Protein 7NQG (pdb70)

Solvent-accessible surface area: 13127 Å² total

Secondary structure (P-SEA, 3-state):
ccbbbbbbbbccccccaaaaaaaaaaaaaaaaacccbbbbbbcccccccccaaaaaaacccccbbbbcccccccccccccccccccccccaaaaaaaaaaaaaaccccccccccccccccccbbbbbcccccccccccccbbbbcccaaaaaaaaaacbbbbcccccaaaaaaaacccccccccaaaaaaaccccccccccccccbbbbbbbcccaaaaaaccaaaaaaaaaaacaaaaaaacaaaaaaaaaaaaaaaaccccccccccaaaaaaaaaaacaaaaaaaaaaaaacccaaaaaaaaaaaaaaacccc

Foldseek 3Di:
DAAAEFEEEEQADCPQLLNVLVVVLQVVLCVLVVNRYHYDYHYNQPQHHQQCFLVCQLPVSGQKYKHQPQLDPLLALLLCVQFFWQWFQAFQLLQLLSFVLCVVPCCVRVVSWDWLTKGKARQWWKWFADADQALLSLADFEEAEAGNLVQVSSVLSHHHYDRDYLLCPLVCLVVPVHGMYTDQQLSCVVNVVVVRTAEIEPDSTGITMITMTGGPVSLVVDDPSSNVSSNVCSDSVNSNSSCVVSNVSRVVRVVVSVPDPRHHHDYHDPVRVVSSVVSSVVSLVVSQVSQVVSPHHSVVSVVSSVVSCVVSVTGD

Structure (mmCIF, N/CA/C/O backbone):
data_7NQG
#
_entry.id   7NQG
#
_cell.length_a   38.670
_cell.length_b   50.500
_cell.length_c   142.560
_cell.angle_alpha   90.000
_cell.angle_beta   90.000
_cell.angle_gamma   90.000
#
_symmetry.space_group_name_H-M   'P 21 21 21'
#
loop_
_entity.id
_entity.type
_entity.pdbx_description
1 polymer 'TrapT family, dctP subunit, C4-dicarboxylate periplasmic binding protein'
2 non-polymer 4-HYDROXYPHENYLACETATE
3 non-polymer 1,2-ETHANEDIOL
4 non-polymer 'PHOSPHATE ION'
5 water water
#
loop_
_atom_site.group_PDB
_atom_site.id
_atom_site.type_symbol
_atom_site.label_atom_id
_atom_site.label_alt_id
_atom_site.label_comp_id
_atom_site.label_asym_id
_atom_site.label_entity_id
_atom_site.label_seq_id
_atom_site.pdbx_PDB_ins_code
_atom_site.Cartn_x
_atom_site.Cartn_y
_atom_site.Cartn_z
_atom_site.occupancy
_atom_site.B_iso_or_equiv
_atom_site.auth_seq_id
_atom_site.auth_comp_id
_atom_site.auth_asym_id
_atom_site.auth_atom_id
_atom_site.pdbx_PDB_model_num
ATOM 9 N N . ASP A 1 6 ? 15.809 56.249 30.077 1.000 12.834 2 ASP AAA N 1
ATOM 10 C CA . ASP A 1 6 ? 15.036 55.288 29.308 1.000 13.107 2 ASP AAA CA 1
ATOM 11 C C . ASP A 1 6 ? 14.330 54.286 30.226 1.000 12.829 2 ASP AAA C 1
ATOM 12 O O . ASP A 1 6 ? 14.745 54.088 31.369 1.000 12.924 2 ASP AAA O 1
ATOM 17 N N . LYS A 1 7 ? 13.346 53.601 29.688 1.000 13.641 3 LYS AAA N 1
ATOM 18 C CA . LYS A 1 7 ? 12.721 52.449 30.362 1.000 13.958 3 LYS AAA CA 1
ATOM 19 C C . LYS A 1 7 ? 13.810 51.425 30.703 1.000 10.797 3 LYS AAA C 1
ATOM 20 O O . LYS A 1 7 ? 14.618 51.091 29.850 1.000 13.039 3 LYS AAA O 1
ATOM 26 N N . THR A 1 8 ? 13.797 50.928 31.916 1.000 10.786 4 THR AAA N 1
ATOM 27 C CA . THR A 1 8 ? 14.805 49.969 32.363 1.000 10.908 4 THR AAA CA 1
ATOM 28 C C . THR A 1 8 ? 14.592 48.637 31.640 1.000 12.991 4 THR AAA C 1
ATOM 29 O O . THR A 1 8 ? 13.472 48.187 31.404 1.000 18.241 4 THR AAA O 1
ATOM 33 N N . VAL A 1 9 ? 15.697 48.008 31.293 1.000 10.310 5 VAL AAA N 1
ATOM 34 C CA . VAL A 1 9 ? 15.784 46.738 30.546 1.000 11.382 5 VAL AAA CA 1
ATOM 35 C C . VAL A 1 9 ? 16.517 45.748 31.462 1.000 9.851 5 VAL AAA C 1
ATOM 36 O O . VAL A 1 9 ? 17.558 46.071 31.998 1.000 10.117 5 VAL AAA O 1
ATOM 40 N N . ASN A 1 10 ? 15.960 44.548 31.577 1.000 10.787 6 ASN AAA N 1
ATOM 41 C CA . ASN A 1 10 ? 16.554 43.438 32.346 1.000 10.398 6 ASN AAA CA 1
ATOM 42 C C . ASN A 1 10 ? 16.628 42.247 31.402 1.000 9.624 6 ASN AAA C 1
ATOM 43 O O . ASN A 1 10 ? 15.590 41.698 31.049 1.000 13.526 6 ASN AAA O 1
ATOM 48 N N . TRP A 1 11 ? 17.824 41.896 30.962 1.000 8.451 7 TRP AAA N 1
ATOM 49 C CA . TRP A 1 11 ? 18.028 40.795 30.010 1.000 8.413 7 TRP AAA CA 1
ATOM 50 C C . TRP A 1 11 ? 18.661 39.583 30.683 1.000 8.351 7 TRP AAA C 1
ATOM 51 O O . TRP A 1 11 ? 19.416 39.710 31.660 1.000 9.440 7 TRP AAA O 1
ATOM 62 N N . LYS A 1 12 ? 18.350 38.445 30.112 1.000 7.640 8 LYS AAA N 1
ATOM 63 C CA . LYS A 1 12 ? 18.961 37.159 30.458 1.000 8.149 8 LYS AAA CA 1
ATOM 64 C C . LYS A 1 12 ? 19.846 36.721 29.290 1.000 7.268 8 LYS AAA C 1
ATOM 65 O O . LYS A 1 12 ? 19.378 36.660 28.159 1.000 8.354 8 LYS AAA O 1
ATOM 71 N N . VAL A 1 13 ? 21.087 36.391 29.604 1.000 7.129 9 VAL AAA N 1
ATOM 72 C CA . VAL A 1 13 ? 22.067 35.878 28.615 1.000 6.951 9 VAL AAA CA 1
ATOM 73 C C . VAL A 1 13 ? 22.320 34.413 28.952 1.000 7.055 9 VAL AAA C 1
ATOM 74 O O . VAL A 1 13 ? 22.662 34.118 30.102 1.000 9.622 9 VAL AAA O 1
ATOM 78 N N . SER A 1 14 ? 22.112 33.510 28.007 1.000 6.592 10 SER AAA N 1
ATOM 79 C CA . SER A 1 14 ? 22.259 32.080 28.277 1.000 6.158 10 SER AAA CA 1
ATOM 80 C C . SER A 1 14 ? 23.501 31.522 27.604 1.000 5.902 10 SER AAA C 1
ATOM 81 O O . SER A 1 14 ? 23.673 31.680 26.390 1.000 6.666 10 SER AAA O 1
ATOM 84 N N . LEU A 1 15 ? 24.319 30.826 28.394 1.000 6.715 11 LEU AAA N 1
ATOM 85 C CA . LEU A 1 15 ? 25.448 30.044 27.900 1.000 7.225 11 LEU AAA CA 1
ATOM 86 C C . LEU A 1 15 ? 25.319 28.611 28.387 1.000 6.977 11 LEU AAA C 1
ATOM 87 O O . LEU A 1 15 ? 24.776 28.325 29.467 1.000 8.646 11 LEU AAA O 1
ATOM 92 N N . TRP A 1 16 ? 25.932 27.722 27.619 1.000 7.173 12 TRP AAA N 1
ATOM 93 C CA . TRP A 1 16 ? 25.947 26.273 27.878 1.000 6.968 12 TRP AAA CA 1
ATOM 94 C C . TRP A 1 16 ? 27.330 25.760 28.258 1.000 6.757 12 TRP AAA C 1
ATOM 95 O O . TRP A 1 16 ? 27.586 24.571 28.234 1.000 9.376 12 TRP AAA O 1
ATOM 106 N N . VAL A 1 17 ? 28.203 26.662 28.665 1.000 7.128 13 VAL AAA N 1
ATOM 107 C CA . VAL A 1 17 ? 29.536 26.375 29.212 1.000 7.476 13 VAL AAA CA 1
ATOM 108 C C . VAL A 1 17 ? 29.515 26.742 30.688 1.000 7.207 13 VAL AAA C 1
ATOM 109 O O . VAL A 1 17 ? 28.694 27.551 31.147 1.000 8.236 13 VAL AAA O 1
ATOM 113 N N . PRO A 1 18 ? 30.429 26.150 31.483 1.000 7.495 14 PRO AAA N 1
ATOM 114 C CA . PRO A 1 18 ? 30.449 26.399 32.918 1.000 8.369 14 PRO AAA CA 1
ATOM 115 C C . PRO A 1 18 ? 31.059 27.744 33.248 1.000 7.925 14 PRO AAA C 1
ATOM 116 O O . PRO A 1 18 ? 31.723 28.396 32.432 1.000 7.762 14 PRO AAA O 1
ATOM 120 N N . PRO A 1 19 ? 30.864 28.203 34.503 1.000 8.951 15 PRO AAA N 1
ATOM 121 C CA . PRO A 1 19 ? 31.382 29.496 34.938 1.000 9.822 15 PRO AAA CA 1
ATOM 122 C C . PRO A 1 19 ? 32.869 29.746 34.684 1.000 9.413 15 PRO AAA C 1
ATOM 123 O O . PRO A 1 19 ? 33.254 30.876 34.441 1.000 11.199 15 PRO AAA O 1
ATOM 127 N N . ALA A 1 20 ? 33.698 28.699 34.781 1.000 9.284 16 ALA AAA N 1
ATOM 128 C CA . ALA A 1 20 ? 35.154 28.832 34.593 1.000 11.204 16 ALA AAA CA 1
ATOM 129 C C . ALA A 1 20 ? 35.499 29.010 33.105 1.000 8.993 16 ALA AAA C 1
ATOM 130 O O . ALA A 1 20 ? 36.641 29.334 32.792 1.000 11.295 16 ALA AAA O 1
ATOM 132 N N . HIS A 1 21 ? 34.566 28.823 32.188 1.000 6.987 17 HIS AAA N 1
ATOM 133 C CA . HIS A 1 21 ? 34.884 29.018 30.761 1.000 6.314 17 HIS AAA CA 1
ATOM 134 C C . HIS A 1 21 ? 35.177 30.480 30.501 1.000 5.950 17 HIS AAA C 1
ATOM 135 O O . HIS A 1 21 ? 34.414 31.339 30.947 1.000 6.794 17 HIS AAA O 1
ATOM 142 N N . PRO A 1 22 ? 36.235 30.821 29.736 1.000 6.338 18 PRO AAA N 1
ATOM 143 C CA . PRO A 1 22 ? 36.548 32.221 29.486 1.000 6.903 18 PRO AAA CA 1
ATOM 144 C C . PRO A 1 22 ? 35.406 33.052 28.911 1.000 6.646 18 PRO AAA C 1
ATOM 145 O O . PRO A 1 22 ? 35.412 34.274 29.130 1.000 7.490 18 PRO AAA O 1
ATOM 149 N N . LEU A 1 23 ? 34.489 32.477 28.155 1.000 6.351 19 LEU AAA N 1
ATOM 150 C CA . LEU A 1 23 ? 33.388 33.301 27.625 1.000 6.270 19 LEU AAA CA 1
ATOM 151 C C . LEU A 1 23 ? 32.556 33.896 28.746 1.000 6.266 19 LEU AAA C 1
ATOM 152 O O . LEU A 1 23 ? 31.916 34.927 28.549 1.000 7.100 19 LEU AAA O 1
ATOM 157 N N . VAL A 1 24 ? 32.483 33.255 29.910 1.000 6.998 20 VAL AAA N 1
ATOM 158 C CA . VAL A 1 24 ? 31.555 33.717 30.960 1.000 7.082 20 VAL AAA CA 1
ATOM 159 C C . VAL A 1 24 ? 31.995 35.068 31.531 1.000 7.102 20 VAL AAA C 1
ATOM 160 O O . VAL A 1 24 ? 31.233 36.038 31.446 1.000 7.356 20 VAL AAA O 1
ATOM 164 N N . PRO A 1 25 ? 33.202 35.211 32.107 1.000 7.372 21 PRO AAA N 1
ATOM 165 C CA . PRO A 1 25 ? 33.596 36.543 32.587 1.000 7.725 21 PRO AAA CA 1
ATOM 166 C C . PRO A 1 25 ? 33.666 37.570 31.462 1.000 7.049 21 PRO AAA C 1
ATOM 167 O O . PRO A 1 25 ? 33.386 38.746 31.689 1.000 7.691 21 PRO AAA O 1
ATOM 171 N N . ALA A 1 26 ? 34.050 37.150 30.260 1.000 7.036 22 ALA AAA N 1
ATOM 172 C CA . ALA A 1 26 ? 34.145 38.109 29.153 1.000 7.486 22 ALA AAA CA 1
ATOM 173 C C . ALA A 1 26 ? 32.758 38.644 28.797 1.000 7.313 22 ALA AAA C 1
ATOM 174 O O . ALA A 1 26 ? 32.608 39.831 28.449 1.000 8.116 22 ALA AAA O 1
ATOM 176 N N . THR A 1 27 ? 31.756 37.789 28.861 1.000 6.704 23 THR AAA N 1
ATOM 177 C CA . THR A 1 27 ? 30.393 38.208 28.536 1.000 6.932 23 THR AAA CA 1
ATOM 178 C C . THR A 1 27 ? 29.823 39.069 29.663 1.000 6.672 23 THR AAA C 1
ATOM 179 O O . THR A 1 27 ? 29.076 40.041 29.407 1.000 7.307 23 THR AAA O 1
ATOM 183 N N . LYS A 1 28 ? 30.165 38.769 30.909 1.000 6.764 24 LYS AAA N 1
ATOM 184 C CA . LYS A 1 28 ? 29.806 39.665 32.020 1.000 6.988 24 LYS AAA CA 1
ATOM 185 C C . LYS A 1 28 ? 30.428 41.035 31.808 1.000 7.354 24 LYS AAA C 1
ATOM 186 O O . LYS A 1 28 ? 29.770 42.041 32.052 1.000 8.273 24 LYS AAA O 1
ATOM 192 N N . ALA A 1 29 ? 31.673 41.106 31.358 1.000 7.440 25 ALA AAA N 1
ATOM 193 C CA . ALA A 1 29 ? 32.325 42.406 31.151 1.000 7.845 25 ALA AAA CA 1
ATOM 194 C C . ALA A 1 29 ? 31.660 43.155 29.991 1.000 7.173 25 ALA AAA C 1
ATOM 195 O O . ALA A 1 29 ? 31.539 44.386 30.050 1.000 7.794 25 ALA AAA O 1
ATOM 197 N N . TRP A 1 30 ? 31.229 42.450 28.943 1.000 7.011 26 TRP AAA N 1
ATOM 198 C CA . TRP A 1 30 ? 30.449 43.044 27.838 1.000 6.987 26 TRP AAA CA 1
ATOM 199 C C . TRP A 1 30 ? 29.173 43.650 28.388 1.000 6.849 26 TRP AAA C 1
ATOM 200 O O . TRP A 1 30 ? 28.840 44.821 28.120 1.000 7.306 26 TRP AAA O 1
ATOM 211 N N . ALA A 1 31 ? 28.425 42.879 29.178 1.000 6.890 27 ALA AAA N 1
ATOM 212 C CA . ALA A 1 31 ? 27.182 43.386 29.804 1.000 7.190 27 ALA AAA CA 1
ATOM 213 C C . ALA A 1 31 ? 27.482 44.594 30.696 1.000 6.679 27 ALA AAA C 1
ATOM 214 O O . ALA A 1 31 ? 26.690 45.554 30.723 1.000 7.401 27 ALA AAA O 1
ATOM 216 N N . GLU A 1 32 ? 28.556 44.543 31.460 1.000 6.989 28 GLU AAA N 1
ATOM 217 C CA . GLU A 1 32 ? 28.906 45.655 32.365 1.000 7.297 28 GLU AAA CA 1
ATOM 218 C C . GLU A 1 32 ? 29.182 46.924 31.558 1.000 7.005 28 GLU AAA C 1
ATOM 219 O O . GLU A 1 32 ? 28.765 48.014 31.964 1.000 7.979 28 GLU AAA O 1
ATOM 225 N N . ASP A 1 33 ? 29.835 46.794 30.415 1.000 6.686 29 ASP AAA N 1
ATOM 226 C CA . ASP A 1 33 ? 30.116 47.985 29.609 1.000 7.340 29 ASP AAA CA 1
ATOM 227 C C . ASP A 1 33 ? 28.838 48.535 28.986 1.000 6.654 29 ASP AAA C 1
ATOM 228 O O . ASP A 1 33 ? 28.667 49.758 28.889 1.000 7.714 29 ASP AAA O 1
ATOM 233 N N . ILE A 1 34 ? 27.904 47.664 28.647 1.000 6.760 30 ILE AAA N 1
ATOM 234 C CA . ILE A 1 34 ? 26.563 48.102 28.177 1.000 6.763 30 ILE AAA CA 1
ATOM 235 C C . ILE A 1 34 ? 25.824 48.824 29.296 1.000 6.712 30 ILE AAA C 1
ATOM 236 O O . ILE A 1 34 ? 25.155 49.848 29.046 1.000 7.152 30 ILE AAA O 1
ATOM 241 N N . GLN A 1 35 ? 25.902 48.317 30.518 1.000 6.752 31 GLN AAA N 1
ATOM 242 C CA . GLN A 1 35 ? 25.255 49.013 31.653 1.000 7.498 31 GLN AAA CA 1
ATOM 243 C C . GLN A 1 35 ? 25.898 50.393 31.841 1.000 7.625 31 GLN AAA C 1
ATOM 244 O O . GLN A 1 35 ? 25.191 51.380 32.072 1.000 8.680 31 GLN AAA O 1
ATOM 250 N N . LYS A 1 36 ? 27.221 50.475 31.763 1.000 7.899 32 LYS AAA N 1
ATOM 251 C CA . LYS A 1 36 ? 27.925 51.757 31.912 1.000 8.667 32 LYS AAA CA 1
ATOM 252 C C . LYS A 1 36 ? 27.477 52.716 30.803 1.000 7.792 32 LYS AAA C 1
ATOM 253 O O . LYS A 1 36 ? 27.134 53.881 31.073 1.000 9.035 32 LYS AAA O 1
ATOM 259 N N . ALA A 1 37 ? 27.475 52.258 29.558 1.000 7.521 33 ALA AAA N 1
ATOM 260 C CA . ALA A 1 37 ? 27.120 53.113 28.414 1.000 7.686 33 ALA AAA CA 1
ATOM 261 C C . ALA A 1 37 ? 25.714 53.665 28.587 1.000 7.926 33 ALA AAA C 1
ATOM 262 O O . ALA A 1 37 ? 25.434 54.807 28.212 1.000 9.247 33 ALA AAA O 1
ATOM 264 N N . SER A 1 38 ? 24.806 52.838 29.077 1.000 7.709 34 SER AAA N 1
ATOM 265 C CA . SER A 1 38 ? 23.364 53.160 29.193 1.000 7.983 34 SER AAA CA 1
ATOM 266 C C . SER A 1 38 ? 23.040 53.864 30.509 1.000 9.135 34 SER AAA C 1
ATOM 267 O O . SER A 1 38 ? 21.860 54.092 30.782 1.000 10.346 34 SER AAA O 1
ATOM 270 N N . GLY A 1 39 ? 24.049 54.218 31.289 1.000 10.128 35 GLY AAA N 1
ATOM 271 C CA . GLY A 1 39 ? 23.792 54.887 32.566 1.000 12.543 35 GLY AAA CA 1
ATOM 272 C C . GLY A 1 39 ? 22.913 54.061 33.473 1.000 12.530 35 GLY AAA C 1
ATOM 273 O O . GLY A 1 39 ? 22.191 54.615 34.315 1.000 15.328 35 GLY AAA O 1
ATOM 274 N N . GLY A 1 40 ? 22.969 52.745 33.346 1.000 10.330 36 GLY AAA N 1
ATOM 275 C CA . GLY A 1 40 ? 22.196 51.852 34.207 1.000 10.593 36 GLY AAA CA 1
ATOM 276 C C . GLY A 1 40 ? 20.908 51.353 33.586 1.000 9.215 36 GLY AAA C 1
ATOM 277 O O . GLY A 1 40 ? 20.239 50.516 34.199 1.000 10.656 36 GLY AAA O 1
ATOM 278 N N . SER A 1 41 ? 20.476 51.861 32.428 1.000 8.730 37 SER AAA N 1
ATOM 279 C CA . SER A 1 41 ? 19.138 51.498 31.913 1.000 8.607 37 SER AAA CA 1
ATOM 280 C C . SER A 1 41 ? 19.105 50.088 31.326 1.000 7.980 37 SER AAA C 1
ATOM 281 O O . SER A 1 41 ? 18.006 49.532 31.277 1.000 10.571 37 SER AAA O 1
ATOM 284 N N . ILE A 1 42 ? 20.235 49.524 30.913 1.000 7.023 38 ILE AAA N 1
ATOM 285 C CA . ILE A 1 42 ? 20.280 48.137 30.396 1.000 7.168 38 ILE AAA CA 1
ATOM 286 C C . ILE A 1 42 ? 21.101 47.309 31.362 1.000 7.442 38 ILE AAA C 1
ATOM 287 O O . ILE A 1 42 ? 22.287 47.593 31.552 1.000 8.476 38 ILE AAA O 1
ATOM 292 N N . ARG A 1 43 ? 20.458 46.312 31.942 1.000 7.638 39 ARG AAA N 1
ATOM 293 C CA . ARG A 1 43 ? 21.123 45.392 32.883 1.000 8.522 39 ARG AAA CA 1
ATOM 294 C C . ARG A 1 43 ? 20.959 43.978 32.360 1.000 8.091 39 ARG AAA C 1
ATOM 295 O O . ARG A 1 43 ? 19.943 43.650 31.787 1.000 9.211 39 ARG AAA O 1
ATOM 303 N N . MET A 1 44 ? 21.921 43.116 32.652 1.000 8.620 40 MET AAA N 1
ATOM 304 C CA . MET A 1 44 ? 21.844 41.714 32.239 1.000 8.920 40 MET AAA CA 1
ATOM 305 C C . MET A 1 44 ? 22.400 40.811 33.330 1.000 9.491 40 MET AAA C 1
ATOM 306 O O . MET A 1 44 ? 23.318 41.183 34.063 1.000 12.006 40 MET AAA O 1
ATOM 311 N N . THR A 1 45 ? 21.883 39.613 33.323 1.000 8.809 41 THR AAA N 1
ATOM 312 C CA . THR A 1 45 ? 22.410 38.504 34.119 1.000 10.078 41 THR AAA CA 1
ATOM 313 C C . THR A 1 45 ? 22.819 37.398 33.155 1.000 8.540 41 THR AAA C 1
ATOM 314 O O . THR A 1 45 ? 22.079 37.078 32.239 1.000 8.481 41 THR AAA O 1
ATOM 318 N N . VAL A 1 46 ? 23.988 36.834 33.399 1.000 9.430 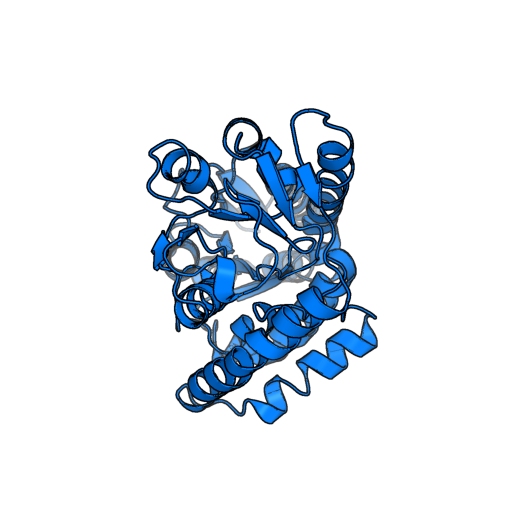42 VAL AAA N 1
ATOM 319 C CA . VAL A 1 46 ? 24.569 35.766 32.570 1.000 8.553 42 VAL AAA CA 1
ATOM 320 C C . VAL A 1 46 ? 24.344 34.436 33.295 1.000 8.062 42 VAL AAA C 1
ATOM 321 O O . VAL A 1 46 ? 24.769 34.272 34.445 1.000 10.135 42 VAL AAA O 1
ATOM 325 N N . PHE A 1 47 ? 23.703 33.506 32.605 1.000 8.351 43 PHE AAA N 1
ATOM 326 C CA . PHE A 1 47 ? 23.316 32.182 33.122 1.000 8.269 43 PHE AAA CA 1
ATOM 327 C C . PHE A 1 47 ? 24.166 31.130 32.435 1.000 8.099 43 PHE AAA C 1
ATOM 328 O O . PHE A 1 47 ? 23.826 30.737 31.315 1.000 9.134 43 PHE AAA O 1
ATOM 336 N N . PRO A 1 48 ? 25.258 30.653 33.064 1.000 9.123 44 PRO AAA N 1
ATOM 337 C CA A PRO A 1 48 ? 26.017 29.534 32.530 0.500 8.516 44 PRO AAA CA 1
ATOM 338 C CA B PRO A 1 48 ? 26.012 29.539 32.509 0.500 9.080 44 PRO AAA CA 1
ATOM 339 C C . PRO A 1 48 ? 25.319 28.190 32.711 1.000 8.096 44 PRO AAA C 1
ATOM 340 O O . PRO A 1 48 ? 24.219 28.085 33.254 1.000 8.716 44 PRO AAA O 1
ATOM 347 N N . SER A 1 49 ? 25.990 27.148 32.266 1.000 7.514 45 SER AAA N 1
ATOM 348 C CA . SER A 1 49 ? 25.676 25.761 32.678 1.000 7.863 45 SER AAA CA 1
ATOM 349 C C . SER A 1 49 ? 24.294 25.292 32.250 1.000 7.841 45 SER AAA C 1
ATOM 350 O O . SER A 1 49 ? 23.732 24.410 32.910 1.000 8.371 45 SER AAA O 1
ATOM 353 N N . GLU A 1 50 ? 23.740 25.849 31.184 1.000 7.061 46 GLU AAA N 1
ATOM 354 C CA . GLU A 1 50 ? 22.462 25.355 30.620 1.000 7.369 46 GLU AAA CA 1
ATOM 355 C C . GLU A 1 50 ? 21.316 25.544 31.623 1.000 7.441 46 GLU AAA C 1
ATOM 356 O O . GLU A 1 50 ? 20.277 24.881 31.495 1.000 8.447 46 GLU AAA O 1
ATOM 362 N N . GLN A 1 51 ? 21.427 26.496 32.531 1.000 7.838 47 GLN AAA N 1
ATOM 363 C CA A GLN A 1 51 ? 20.310 26.735 33.470 0.700 8.463 47 GLN AAA CA 1
ATOM 364 C CA B GLN A 1 51 ? 20.295 26.710 33.469 0.300 7.714 47 GLN AAA CA 1
ATOM 365 C C . GLN A 1 51 ? 19.021 27.054 32.702 1.000 7.948 47 GLN AAA C 1
ATOM 366 O O . GLN A 1 51 ? 17.951 26.664 33.148 1.000 9.602 47 GLN AAA O 1
ATOM 377 N N . LEU A 1 52 ? 19.116 27.797 31.617 1.000 7.626 48 LEU AAA N 1
ATOM 378 C CA . LEU A 1 52 ? 17.909 28.253 30.889 1.000 7.814 48 LEU AAA CA 1
ATOM 379 C C . LEU A 1 52 ? 17.449 27.319 29.759 1.000 7.776 48 LEU AAA C 1
ATOM 380 O O . LEU A 1 52 ? 16.387 27.537 29.206 1.000 8.695 48 LEU AAA O 1
ATOM 385 N N . GLY A 1 53 ? 18.268 26.325 29.383 1.000 7.371 49 GLY AAA N 1
ATOM 386 C CA . GLY A 1 53 ? 17.926 25.392 28.311 1.000 7.957 49 GLY AAA CA 1
ATOM 387 C C . GLY A 1 53 ? 19.171 24.681 27.821 1.000 7.365 49 GLY AAA C 1
ATOM 388 O O . GLY A 1 53 ? 20.299 25.090 28.154 1.000 7.672 49 GLY AAA O 1
ATOM 389 N N . LYS A 1 54 ? 18.967 23.655 27.018 1.000 7.545 50 LYS AAA N 1
ATOM 390 C CA . LYS A 1 54 ? 20.086 22.844 26.532 1.000 7.433 50 LYS AAA CA 1
ATOM 391 C C . LYS A 1 54 ? 20.897 23.572 25.468 1.000 6.279 50 LYS AAA C 1
ATOM 392 O O . LYS A 1 54 ? 20.342 24.344 24.654 1.000 6.581 50 LYS AAA O 1
ATOM 398 N N . ALA A 1 55 ? 22.170 23.225 25.405 1.000 6.615 51 ALA AAA N 1
ATOM 399 C CA . ALA A 1 55 ? 23.090 23.754 24.385 1.000 6.655 51 ALA AAA CA 1
ATOM 400 C C . ALA A 1 55 ? 22.471 23.745 22.987 1.000 6.506 51 ALA AAA C 1
ATOM 401 O O . ALA A 1 55 ? 22.531 24.766 22.291 1.000 6.869 51 ALA AAA O 1
ATOM 403 N N . PHE A 1 56 ? 21.963 22.605 22.558 1.000 6.745 52 PHE AAA N 1
ATOM 404 C CA . PHE A 1 56 ? 21.505 22.461 21.164 1.000 7.057 52 PHE AAA CA 1
ATOM 405 C C . PHE A 1 56 ? 20.341 23.415 20.869 1.000 7.030 52 PHE AAA C 1
ATOM 406 O O . PHE A 1 56 ? 20.105 23.751 19.683 1.000 8.331 52 PHE AAA O 1
ATOM 414 N N . ASP A 1 57 ? 19.602 23.848 21.885 1.000 6.713 53 ASP AAA N 1
ATOM 415 C CA . ASP A 1 57 ? 18.402 24.679 21.694 1.000 6.814 53 ASP AAA CA 1
ATOM 416 C C . ASP A 1 57 ? 18.694 26.167 21.818 1.000 6.498 53 ASP AAA C 1
ATOM 417 O O . ASP A 1 57 ? 17.752 26.963 21.805 1.000 7.124 53 ASP AAA O 1
ATOM 422 N N . HIS A 1 58 ? 19.957 26.589 21.902 1.000 6.277 54 HIS AAA N 1
ATOM 423 C CA . HIS A 1 58 ? 20.243 28.010 22.175 1.000 5.847 54 HIS AAA CA 1
ATOM 424 C C . HIS A 1 58 ? 19.830 28.934 21.040 1.000 5.946 54 HIS AAA C 1
ATOM 425 O O . HIS A 1 58 ? 19.484 30.092 21.347 1.000 6.385 54 HIS AAA O 1
ATOM 432 N N . TYR A 1 59 ? 19.876 28.524 19.771 1.000 5.938 55 TYR AAA N 1
ATOM 433 C CA . TYR A 1 59 ? 19.369 29.432 18.721 1.000 6.180 55 TYR AAA CA 1
ATOM 434 C C . TYR A 1 59 ? 17.874 29.698 18.957 1.000 6.453 55 TYR AAA C 1
ATOM 435 O O . TYR A 1 59 ? 17.423 30.858 18.977 1.000 6.649 55 TYR AAA O 1
ATOM 444 N N . ASP A 1 60 ? 17.109 28.627 19.156 1.000 7.083 56 ASP AAA N 1
ATOM 445 C CA . ASP A 1 60 ? 15.663 28.775 19.347 1.000 7.345 56 ASP AAA CA 1
ATOM 446 C C . ASP A 1 60 ? 15.348 29.529 20.632 1.000 7.056 56 ASP AAA C 1
ATOM 447 O O . ASP A 1 60 ? 14.334 30.218 20.691 1.000 7.660 56 ASP AAA O 1
ATOM 452 N N . MET A 1 61 ? 16.203 29.444 21.628 1.000 6.547 57 MET AAA N 1
ATOM 453 C CA . MET A 1 61 ? 15.970 30.199 22.873 1.000 6.824 57 MET AAA CA 1
ATOM 454 C C . MET A 1 61 ? 16.015 31.702 22.585 1.000 6.717 57 MET AAA C 1
ATOM 455 O O . MET A 1 61 ? 15.218 32.456 23.170 1.000 7.901 57 MET AAA O 1
ATOM 460 N N . ALA A 1 62 ? 16.911 32.158 21.725 1.000 6.839 58 ALA AAA N 1
ATOM 461 C CA . ALA A 1 62 ? 16.934 33.568 21.291 1.000 7.858 58 ALA AAA CA 1
ATOM 462 C C . ALA A 1 62 ? 15.764 33.862 20.356 1.000 8.180 58 ALA AAA C 1
ATOM 463 O O . ALA A 1 62 ? 15.129 34.901 20.466 1.000 10.581 58 ALA AAA O 1
ATOM 465 N N . ARG A 1 63 ? 15.474 32.963 19.426 1.000 8.041 59 ARG AAA N 1
ATOM 466 C CA . ARG A 1 63 ? 14.381 33.180 18.471 1.000 8.674 59 ARG AAA CA 1
ATOM 467 C C . ARG A 1 63 ? 13.073 33.380 19.230 1.000 9.057 59 ARG AAA C 1
ATOM 468 O O . ARG A 1 63 ? 12.262 34.219 18.819 1.000 11.794 59 ARG AAA O 1
ATOM 476 N N . ASP A 1 64 ? 12.844 32.579 20.252 1.000 7.963 60 ASP AAA N 1
ATOM 477 C CA . ASP A 1 64 ? 11.504 32.391 20.848 1.000 9.304 60 ASP AAA CA 1
ATOM 478 C C . ASP A 1 64 ? 11.367 33.084 22.193 1.000 10.010 60 ASP AAA C 1
ATOM 479 O O . ASP A 1 64 ? 10.289 32.933 22.793 1.000 12.191 60 ASP AAA O 1
ATOM 484 N N . GLY A 1 65 ? 12.358 33.821 22.675 1.000 9.846 61 GLY AAA N 1
ATOM 485 C CA . GLY A 1 65 ? 12.211 34.637 23.899 1.000 11.263 61 GLY AAA CA 1
ATOM 486 C C . GLY A 1 65 ? 12.477 33.921 25.195 1.000 9.673 61 GLY AAA C 1
ATOM 487 O O . GLY A 1 65 ? 12.078 34.435 26.221 1.000 13.795 61 GLY AAA O 1
ATOM 488 N N . ILE A 1 66 ? 13.129 32.788 25.181 1.000 8.559 62 ILE AAA N 1
ATOM 489 C CA . ILE A 1 66 ? 13.501 32.115 26.445 1.000 8.797 62 ILE AAA CA 1
ATOM 490 C C . ILE A 1 66 ? 14.652 32.890 27.096 1.000 8.097 62 ILE AAA C 1
ATOM 491 O O . ILE A 1 66 ? 14.721 33.010 28.311 1.000 10.261 62 ILE AAA O 1
ATOM 496 N N . ALA A 1 67 ? 15.586 33.356 26.291 1.000 7.841 63 ALA AAA N 1
ATOM 497 C CA . ALA A 1 67 ? 16.669 34.222 26.763 1.000 7.998 63 ALA AAA CA 1
ATOM 498 C C . ALA A 1 67 ? 16.792 35.367 25.760 1.000 7.535 63 ALA AAA C 1
ATOM 499 O O . ALA A 1 67 ? 16.487 35.193 24.558 1.000 9.613 63 ALA AAA O 1
ATOM 501 N N . ASP A 1 68 ? 17.258 36.517 26.217 1.000 7.155 64 ASP AAA N 1
ATOM 502 C CA . ASP A 1 68 ? 17.404 37.696 25.340 1.000 7.204 64 ASP AAA CA 1
ATOM 503 C C . ASP A 1 68 ? 18.644 37.638 24.455 1.000 6.523 64 ASP AAA C 1
ATOM 504 O O . ASP A 1 68 ? 18.624 38.162 23.354 1.000 7.608 64 ASP AAA O 1
ATOM 509 N N . VAL A 1 69 ? 19.679 36.985 24.954 1.000 6.312 65 VAL AAA N 1
ATOM 510 C CA . VAL A 1 69 ? 20.960 36.824 24.236 1.000 6.188 65 VAL AAA CA 1
ATOM 511 C C . VAL A 1 69 ? 21.380 35.366 24.438 1.000 5.852 65 VAL AAA C 1
ATOM 512 O O . VAL A 1 69 ? 21.361 34.909 25.581 1.000 6.590 65 VAL AAA O 1
ATOM 516 N N . THR A 1 70 ? 21.812 34.697 23.386 1.000 5.415 66 THR AAA N 1
ATOM 517 C CA . THR A 1 70 ? 22.324 33.350 23.522 1.000 5.447 66 THR AAA CA 1
ATOM 518 C C . THR A 1 70 ? 23.634 33.169 22.760 1.000 5.495 66 THR AAA C 1
ATOM 519 O O . THR A 1 70 ? 23.888 33.784 21.724 1.000 6.188 66 THR AAA O 1
ATOM 523 N N . TYR A 1 71 ? 24.430 32.252 23.301 1.000 5.570 67 TYR AAA N 1
ATOM 524 C CA . TYR A 1 71 ? 25.639 31.670 22.693 1.000 5.689 67 TYR AAA CA 1
ATOM 525 C C . TYR A 1 71 ? 25.210 30.432 21.901 1.000 5.340 67 TYR AAA C 1
ATOM 526 O O . TYR A 1 71 ? 24.623 29.523 22.492 1.000 5.795 67 TYR AAA O 1
ATOM 535 N N . VAL A 1 72 ? 25.505 30.414 20.612 1.000 5.542 68 VAL AAA N 1
ATOM 536 C CA . VAL A 1 72 ? 25.004 29.380 19.681 1.000 5.355 68 VAL AAA CA 1
ATOM 537 C C . VAL A 1 72 ? 26.180 28.719 18.964 1.000 5.359 68 VAL AAA C 1
ATOM 538 O O . VAL A 1 72 ? 27.066 29.406 18.441 1.000 5.818 68 VAL AAA O 1
ATOM 542 N N . ASN A 1 73 ? 26.124 27.398 18.872 1.000 5.865 69 ASN AAA N 1
ATOM 543 C CA . ASN A 1 73 ? 26.917 26.621 17.898 1.000 5.718 69 ASN AAA CA 1
ATOM 544 C C . ASN A 1 73 ? 25.967 26.182 16.794 1.000 5.661 69 ASN AAA C 1
ATOM 545 O O . ASN A 1 73 ? 25.234 25.208 16.943 1.000 6.016 69 ASN AAA O 1
ATOM 550 N N . PRO A 1 74 ? 25.935 26.892 15.652 1.000 6.001 70 PRO AAA N 1
ATOM 551 C CA . PRO A 1 74 ? 25.030 26.511 14.564 1.000 6.453 70 PRO AAA CA 1
ATOM 552 C C . PRO A 1 74 ? 25.192 25.055 14.156 1.000 6.354 70 PRO AAA C 1
ATOM 553 O O . PRO A 1 74 ? 24.249 24.400 13.729 1.000 7.856 70 PRO AAA O 1
ATOM 557 N N . GLY A 1 75 ? 26.437 24.580 14.241 1.000 6.478 71 GLY AAA N 1
ATOM 558 C CA . GLY A 1 75 ? 26.785 23.229 13.812 1.000 7.062 71 GLY AAA CA 1
ATOM 559 C C . GLY A 1 75 ? 26.321 22.117 14.718 1.000 7.031 71 GLY AAA C 1
ATOM 560 O O . GLY A 1 75 ? 26.523 20.959 14.364 1.000 7.895 71 GLY AAA O 1
ATOM 561 N N . TYR A 1 76 ? 25.713 22.426 15.848 1.000 6.562 72 TYR AAA N 1
ATOM 562 C CA . TYR A 1 76 ? 25.032 21.381 16.630 1.000 7.449 72 TYR AAA CA 1
ATOM 563 C C . TYR A 1 76 ? 23.741 20.922 15.947 1.000 8.798 72 TYR AAA C 1
ATOM 564 O O . TYR A 1 76 ? 23.180 19.910 16.376 1.000 10.813 72 TYR AAA O 1
ATOM 573 N N . GLN A 1 77 ? 23.246 21.649 14.944 1.000 8.245 73 GLN AAA N 1
ATOM 574 C CA . GLN A 1 77 ? 21.992 21.280 14.253 1.000 9.129 73 GLN AAA CA 1
ATOM 575 C C . GLN A 1 77 ? 22.287 21.068 12.779 1.000 8.927 73 GLN AAA C 1
ATOM 576 O O . GLN A 1 77 ? 22.293 21.993 11.982 1.000 9.633 73 GLN AAA O 1
ATOM 582 N N . PRO A 1 78 ? 22.563 19.814 12.379 1.000 10.385 74 PRO AAA N 1
ATOM 583 C CA . PRO A 1 78 ? 22.957 19.538 11.009 1.000 10.804 74 PRO AAA CA 1
ATOM 584 C C . PRO A 1 78 ? 21.935 20.043 9.994 1.000 11.270 74 PRO AAA C 1
ATOM 585 O O . PRO A 1 78 ? 20.741 19.802 10.154 1.000 12.854 74 PRO AAA O 1
ATOM 589 N N . GLY A 1 79 ? 22.465 20.688 8.975 1.000 11.586 75 GLY AAA N 1
ATOM 590 C CA . GLY A 1 79 ? 21.675 21.184 7.841 1.000 13.047 75 GLY AAA CA 1
ATOM 591 C C . GLY A 1 79 ? 20.959 22.497 8.101 1.000 12.336 75 GLY AAA C 1
ATOM 592 O O . GLY A 1 79 ? 20.430 23.058 7.153 1.000 13.598 75 GLY AAA O 1
ATOM 593 N N . ARG A 1 80 ? 20.902 23.003 9.341 1.000 10.096 76 ARG AAA N 1
ATOM 594 C CA . ARG A 1 80 ? 20.058 24.176 9.623 1.000 9.310 76 ARG AAA CA 1
ATOM 595 C C . ARG A 1 80 ? 20.642 25.455 9.036 1.000 8.964 76 ARG AAA C 1
ATOM 596 O O . ARG A 1 80 ? 19.893 26.315 8.578 1.000 11.124 76 ARG AAA O 1
ATOM 604 N N . PHE A 1 81 ? 21.961 25.609 9.098 1.000 8.106 77 PHE AAA N 1
ATOM 605 C CA . PHE A 1 81 ? 22.656 26.859 8.723 1.000 8.263 77 PHE AAA CA 1
ATOM 606 C C . PHE A 1 81 ? 23.726 26.495 7.712 1.000 8.254 77 PHE AAA C 1
ATOM 607 O O . PHE A 1 81 ? 24.908 26.455 8.033 1.000 8.645 77 PHE AAA O 1
ATOM 615 N N . PRO A 1 82 ? 23.326 26.207 6.462 1.000 9.472 78 PRO AAA N 1
ATOM 616 C CA . PRO A 1 82 ? 24.309 25.703 5.511 1.000 9.793 78 PRO AAA CA 1
ATOM 617 C C . PRO A 1 82 ? 25.399 26.705 5.135 1.000 7.981 78 PRO AAA C 1
ATOM 618 O O . PRO A 1 82 ? 26.507 26.257 4.867 1.000 8.852 78 PRO AAA O 1
ATOM 622 N N . ILE A 1 83 ? 25.108 27.996 5.092 1.000 7.955 79 ILE AAA N 1
ATOM 623 C CA . ILE A 1 83 ? 26.148 28.963 4.690 1.000 7.576 79 ILE AAA CA 1
ATOM 624 C C . ILE A 1 83 ? 27.235 29.022 5.765 1.000 7.593 79 ILE AAA C 1
ATOM 625 O O . ILE A 1 83 ? 28.419 28.868 5.438 1.000 7.767 79 ILE AAA O 1
ATOM 630 N N . VAL A 1 84 ? 26.855 29.257 7.024 1.0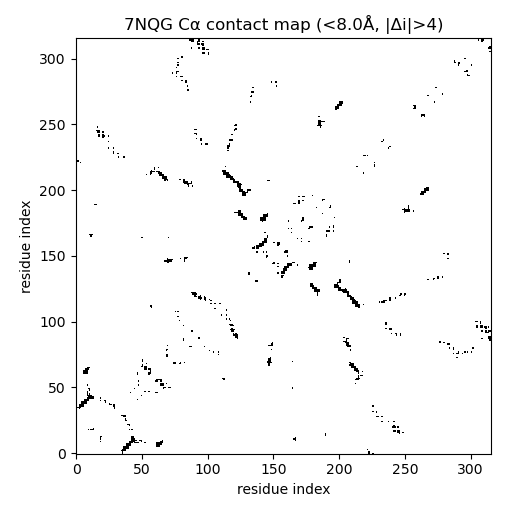00 7.311 80 VAL AAA N 1
ATOM 631 C CA . VAL A 1 84 ? 27.884 29.465 8.076 1.000 7.390 80 VAL AAA CA 1
ATOM 632 C C . VAL A 1 84 ? 28.724 28.195 8.217 1.000 7.123 80 VAL AAA C 1
ATOM 633 O O . VAL A 1 84 ? 29.880 28.284 8.666 1.000 7.383 80 VAL AAA O 1
ATOM 637 N N . SER A 1 85 ? 28.185 27.050 7.842 1.000 6.982 81 SER AAA N 1
ATOM 638 C CA . SER A 1 85 ? 28.908 25.776 7.907 1.000 7.422 81 SER AAA CA 1
ATOM 639 C C . SER A 1 85 ? 30.178 25.795 7.050 1.000 7.223 81 SER AAA C 1
ATOM 640 O O . SER A 1 85 ? 31.013 24.906 7.256 1.000 7.834 81 SER AAA O 1
ATOM 643 N N . ALA A 1 86 ? 30.345 26.718 6.109 1.000 7.420 82 ALA AAA N 1
ATOM 644 C CA . ALA A 1 86 ? 31.612 26.792 5.362 1.000 7.806 82 ALA AAA CA 1
ATOM 645 C C . ALA A 1 86 ? 32.802 26.904 6.316 1.000 7.411 82 ALA AAA C 1
ATOM 646 O O . ALA A 1 86 ? 33.878 26.391 6.010 1.000 8.787 82 ALA AAA O 1
ATOM 648 N N . GLY A 1 87 ? 32.609 27.556 7.460 1.000 7.211 83 GLY AAA N 1
ATOM 649 C CA . GLY A 1 87 ? 33.691 27.733 8.434 1.000 7.184 83 GLY AAA CA 1
ATOM 650 C C . GLY A 1 87 ? 34.014 26.478 9.223 1.000 6.578 83 GLY AAA C 1
ATOM 651 O O . GLY A 1 87 ? 34.995 26.493 9.979 1.000 7.210 83 GLY AAA O 1
ATOM 652 N N . GLN A 1 88 ? 33.198 25.440 9.079 1.000 6.774 84 GLN AAA N 1
ATOM 653 C CA . GLN A 1 88 ? 33.338 24.174 9.818 1.000 6.915 84 GLN AAA CA 1
ATOM 654 C C . GLN A 1 88 ? 34.193 23.143 9.069 1.000 7.220 84 GLN AAA C 1
ATOM 655 O O . GLN A 1 88 ? 34.472 22.058 9.610 1.000 7.401 84 GLN AAA O 1
ATOM 661 N N . LEU A 1 89 ? 34.553 23.438 7.819 1.000 7.560 85 LEU AAA N 1
ATOM 662 C CA . LEU A 1 89 ? 35.311 22.460 7.011 1.000 8.251 85 LEU AAA CA 1
ATOM 663 C C . LEU A 1 89 ? 36.701 22.300 7.614 1.000 7.856 85 LEU AAA C 1
ATOM 664 O O . LEU A 1 89 ? 37.300 23.248 8.108 1.000 8.285 85 LEU AAA O 1
ATOM 669 N N . PRO A 1 90 ? 37.290 21.102 7.558 1.000 8.299 86 PRO AAA N 1
ATOM 670 C CA . PRO A 1 90 ? 38.653 20.928 8.058 1.000 8.960 86 PRO AAA CA 1
ATOM 671 C C . PRO A 1 90 ? 39.635 21.844 7.336 1.000 8.213 86 PRO AAA C 1
ATOM 672 O O . PRO A 1 90 ? 39.503 22.121 6.154 1.000 9.277 86 PRO AAA O 1
ATOM 676 N N . PHE A 1 91 ? 40.634 22.291 8.080 1.000 8.053 87 PHE AAA N 1
ATOM 677 C CA . PHE A 1 91 ? 41.832 22.962 7.524 1.000 9.045 87 PHE AAA CA 1
ATOM 678 C C . PHE A 1 91 ? 41.500 24.326 6.925 1.000 9.796 87 PHE AAA C 1
ATOM 679 O O . PHE A 1 91 ? 42.250 24.795 6.059 1.000 13.096 87 PHE AAA O 1
ATOM 687 N N . VAL A 1 92 ? 40.478 25.016 7.396 1.000 8.733 88 VAL AAA N 1
ATOM 688 C CA . VAL A 1 92 ? 40.163 26.382 6.907 1.000 8.790 88 VAL AAA CA 1
ATOM 689 C C . VAL A 1 92 ? 41.021 27.424 7.642 1.000 8.396 88 VAL AAA C 1
ATOM 690 O O . VAL A 1 92 ? 41.690 28.243 6.988 1.000 9.717 88 VAL AAA O 1
ATOM 694 N N . PHE A 1 93 ? 40.933 27.445 8.972 1.000 8.116 89 PHE AAA N 1
ATOM 695 C CA . PHE A 1 93 ? 41.484 28.539 9.788 1.000 8.462 89 PHE AAA CA 1
ATOM 696 C C . PHE A 1 93 ? 42.793 28.149 10.456 1.000 8.981 89 PHE AAA C 1
ATOM 697 O O . PHE A 1 93 ? 42.992 27.015 10.905 1.000 10.231 89 PHE AAA O 1
ATOM 705 N N . LYS A 1 94 ? 43.677 29.150 10.563 1.000 10.805 90 LYS AAA N 1
ATOM 706 C CA . LYS A 1 94 ? 44.944 28.939 11.285 1.000 12.127 90 LYS AAA CA 1
ATOM 707 C C . LYS A 1 94 ? 44.951 29.576 12.673 1.000 11.626 90 LYS AAA C 1
ATOM 708 O O . LYS A 1 94 ? 45.743 29.156 13.467 1.000 15.786 90 LYS AAA O 1
ATOM 714 N N . ASP A 1 95 ? 44.087 30.521 12.970 1.000 11.816 91 ASP AAA N 1
ATOM 715 C CA . ASP A 1 95 ? 44.235 31.394 14.146 1.000 16.056 91 ASP AAA CA 1
ATOM 716 C C . ASP A 1 95 ? 42.855 31.804 14.650 1.000 12.066 91 ASP AAA C 1
ATOM 717 O O . ASP A 1 95 ? 42.038 32.278 13.840 1.000 12.392 91 ASP AAA O 1
ATOM 722 N N . GLY A 1 96 ? 42.602 31.683 15.941 1.000 11.188 92 GLY AAA N 1
ATOM 723 C CA . GLY A 1 96 ? 41.285 32.034 16.478 1.000 10.123 92 GLY AAA CA 1
ATOM 724 C C . GLY A 1 96 ? 40.974 33.507 16.368 1.000 8.695 92 GLY AAA C 1
ATOM 725 O O . GLY A 1 96 ? 39.812 33.870 16.170 1.000 9.846 92 GLY AAA O 1
ATOM 726 N N . LYS A 1 97 ? 41.949 34.374 16.618 1.000 8.207 93 LYS AAA N 1
ATOM 727 C CA . LYS A 1 97 ? 41.640 35.814 16.686 1.000 8.792 93 LYS AAA CA 1
ATOM 728 C C . LYS A 1 97 ? 41.365 36.410 15.307 1.000 8.368 93 LYS AAA C 1
ATOM 729 O O . LYS A 1 97 ? 40.362 37.087 15.094 1.000 9.010 93 LYS AAA O 1
ATOM 735 N N . LYS A 1 98 ? 42.285 36.161 14.374 1.000 9.043 94 LYS AAA N 1
ATOM 736 C CA . LYS A 1 98 ? 42.099 36.662 12.998 1.000 9.661 94 LYS AAA CA 1
ATOM 737 C C . LYS A 1 98 ? 40.986 35.881 12.319 1.000 8.275 94 LYS AAA C 1
ATOM 738 O O . LYS A 1 98 ? 40.246 36.469 11.522 1.000 8.626 94 LYS AAA O 1
ATOM 744 N N . GLY A 1 99 ? 40.843 34.598 12.629 1.000 7.930 95 GLY AAA N 1
ATOM 745 C CA . GLY A 1 99 ? 39.761 33.802 12.059 1.000 7.861 95 GLY AAA CA 1
ATOM 746 C C . GLY A 1 99 ? 38.405 34.311 12.522 1.000 7.635 95 GLY AAA C 1
ATOM 747 O O . GLY A 1 99 ? 37.452 34.337 11.730 1.000 7.717 95 GLY AAA O 1
ATOM 748 N N . THR A 1 100 ? 38.285 34.681 13.785 1.000 6.811 96 THR AAA N 1
ATOM 749 C CA . THR A 1 100 ? 37.034 35.293 14.284 1.000 6.638 96 THR AAA CA 1
ATOM 750 C C . THR A 1 100 ? 36.706 36.526 13.467 1.000 7.027 96 THR AAA C 1
ATOM 751 O O . THR A 1 100 ? 35.542 36.687 13.042 1.000 7.719 96 THR AAA O 1
ATOM 755 N N . LEU A 1 101 ? 37.680 37.406 13.249 1.000 7.207 97 LEU AAA N 1
ATOM 756 C CA . LEU A 1 101 ? 37.372 38.640 12.505 1.000 7.639 97 LEU AAA CA 1
ATOM 757 C C . LEU A 1 101 ? 36.980 38.333 11.059 1.000 7.103 97 LEU AAA C 1
ATOM 758 O O . LEU A 1 101 ? 36.049 38.955 10.531 1.000 7.870 97 LEU AAA O 1
ATOM 763 N N . ALA A 1 102 ? 37.652 37.382 10.418 1.000 7.755 98 ALA AAA N 1
ATOM 764 C CA . ALA A 1 102 ? 37.326 37.018 9.028 1.000 8.243 98 ALA AAA CA 1
ATOM 765 C C . ALA A 1 102 ? 35.926 36.403 8.965 1.000 7.739 98 ALA AAA C 1
ATOM 766 O O . ALA A 1 102 ? 35.121 36.771 8.104 1.000 8.330 98 ALA AAA O 1
ATOM 768 N N . LEU A 1 103 ? 35.640 35.460 9.855 1.000 7.275 99 LEU AAA N 1
ATOM 769 C CA . LEU A 1 103 ? 34.314 34.807 9.853 1.000 7.479 99 LEU AAA CA 1
ATOM 770 C C . LEU A 1 103 ? 33.219 35.846 10.084 1.000 6.658 99 LEU AAA C 1
ATOM 771 O O . LEU A 1 103 ? 32.189 35.819 9.426 1.000 7.435 99 LEU AAA O 1
ATOM 776 N N . ASN A 1 104 ? 33.447 36.719 11.057 1.000 6.833 100 ASN AAA N 1
ATOM 777 C CA . ASN A 1 104 ? 32.427 37.723 11.413 1.000 6.956 100 ASN AAA CA 1
ATOM 778 C C . ASN A 1 104 ? 32.165 38.663 10.225 1.000 7.455 100 ASN AAA C 1
ATOM 779 O O . ASN A 1 104 ? 31.011 38.952 9.884 1.000 8.223 100 ASN AAA O 1
ATOM 784 N N . GLU A 1 105 ? 33.231 39.134 9.578 1.000 7.560 101 GLU AAA N 1
ATOM 785 C CA . GLU A 1 105 ? 33.051 40.063 8.436 1.000 8.763 101 GLU AAA CA 1
ATOM 786 C C . GLU A 1 105 ? 32.289 39.354 7.307 1.000 8.753 101 GLU AAA C 1
ATOM 787 O O . GLU A 1 105 ? 31.333 39.918 6.728 1.000 10.369 101 GLU AAA O 1
ATOM 793 N N . TRP A 1 106 ? 32.724 38.154 6.961 1.000 8.075 102 TRP AAA N 1
ATOM 794 C CA . TRP A 1 106 ? 32.073 37.386 5.886 1.000 8.759 102 TRP AAA CA 1
ATOM 795 C C . TRP A 1 106 ? 30.625 37.090 6.237 1.000 9.057 102 TRP AAA C 1
ATOM 796 O O . TRP A 1 106 ? 29.729 37.270 5.396 1.000 10.095 102 TRP AAA O 1
ATOM 807 N N . TYR A 1 107 ? 30.373 36.600 7.447 1.000 8.316 103 TYR AAA N 1
ATOM 808 C CA . TYR A 1 107 ? 29.037 36.055 7.724 1.000 8.575 103 TYR AAA CA 1
ATOM 809 C C . TYR A 1 107 ? 27.994 37.149 7.875 1.000 8.983 103 TYR AAA C 1
ATOM 810 O O . TYR A 1 107 ? 26.838 36.906 7.584 1.000 10.300 103 TYR AAA O 1
ATOM 819 N N . HIS A 1 108 ? 28.370 38.349 8.281 1.000 9.166 104 HIS AAA N 1
ATOM 820 C CA . HIS A 1 108 ? 27.380 39.433 8.361 1.000 10.248 104 HIS AAA CA 1
ATOM 821 C C . HIS A 1 108 ? 26.743 39.663 6.972 1.000 10.653 104 HIS AAA C 1
ATOM 822 O O . HIS A 1 108 ? 25.607 40.139 6.925 1.000 12.465 104 HIS AAA O 1
ATOM 829 N N . LYS A 1 109 ? 27.409 39.339 5.853 1.000 10.214 105 LYS AAA N 1
ATOM 830 C CA . LYS A 1 109 ? 26.789 39.474 4.509 1.000 10.977 105 LYS AAA CA 1
ATOM 831 C C . LYS A 1 109 ? 25.597 38.509 4.355 1.000 10.999 105 LYS AAA C 1
ATOM 832 O O . LYS A 1 109 ? 24.609 38.834 3.641 1.000 11.714 105 LYS AAA O 1
ATOM 838 N N . TYR A 1 110 ? 25.699 37.330 4.958 1.000 10.588 106 TYR AAA N 1
ATOM 839 C CA . TYR A 1 110 ? 24.774 36.202 4.692 1.000 10.595 106 TYR AAA CA 1
ATOM 840 C C . TYR A 1 110 ? 23.812 35.914 5.840 1.000 10.824 106 TYR AAA C 1
ATOM 841 O O . TYR A 1 110 ? 22.795 35.248 5.619 1.000 12.341 106 TYR AAA O 1
ATOM 850 N N . ALA A 1 111 ? 24.099 36.399 7.036 1.000 11.306 107 ALA AAA N 1
ATOM 851 C CA . ALA A 1 111 ? 23.195 36.193 8.187 1.000 11.902 107 ALA AAA CA 1
ATOM 852 C C . ALA A 1 111 ? 21.766 36.660 7.895 1.000 13.142 107 ALA AAA C 1
ATOM 853 O O . ALA A 1 111 ? 20.820 36.042 8.370 1.000 15.772 107 ALA AAA O 1
ATOM 855 N N . PRO A 1 112 ? 21.510 37.730 7.120 1.000 13.809 108 PRO AAA N 1
ATOM 856 C CA . PRO A 1 112 ? 20.115 38.065 6.812 1.000 16.494 108 PRO AAA CA 1
ATOM 857 C C . PRO A 1 112 ? 19.333 37.037 5.979 1.000 19.221 108 PRO AAA C 1
ATOM 858 O O . PRO A 1 112 ? 18.132 37.182 5.847 1.000 23.582 108 PRO AAA O 1
ATOM 862 N N . THR A 1 113 ? 20.006 36.085 5.352 1.000 17.737 109 THR AAA N 1
ATOM 863 C CA . THR A 1 113 ? 19.341 34.984 4.599 1.000 22.427 109 THR AAA CA 1
ATOM 864 C C . THR A 1 113 ? 19.025 33.860 5.561 1.000 21.027 109 THR AAA C 1
ATOM 865 O O . THR A 1 113 ? 18.050 33.148 5.361 1.000 32.271 109 THR AAA O 1
ATOM 869 N N . GLU A 1 114 ? 19.928 33.639 6.496 1.000 15.312 110 GLU AAA N 1
ATOM 870 C CA . GLU A 1 114 ? 19.998 32.383 7.225 1.000 15.949 110 GLU AAA CA 1
ATOM 871 C C . GLU A 1 114 ? 19.590 32.499 8.706 1.000 12.340 110 GLU AAA C 1
ATOM 872 O O . GLU A 1 114 ? 19.173 31.510 9.327 1.000 15.034 110 GLU AAA O 1
ATOM 878 N N . MET A 1 115 ? 19.788 33.665 9.284 1.000 9.449 111 MET AAA N 1
ATOM 879 C CA . MET A 1 115 ? 19.484 33.944 10.697 1.000 9.261 111 MET AAA CA 1
ATOM 880 C C . MET A 1 115 ? 18.598 35.180 10.780 1.000 9.361 111 MET AAA C 1
ATOM 881 O O . MET A 1 115 ? 18.721 35.984 11.697 1.000 11.249 111 MET AAA O 1
ATOM 886 N N . LYS A 1 116 ? 17.600 35.279 9.911 1.000 10.517 112 LYS AAA N 1
ATOM 887 C CA . LYS A 1 116 ? 16.818 36.525 9.842 1.000 11.827 112 LYS AAA CA 1
ATOM 888 C C . LYS A 1 116 ? 15.853 36.654 11.014 1.000 9.876 112 LYS AAA C 1
ATOM 889 O O . LYS A 1 116 ? 15.334 37.741 11.225 1.000 12.092 112 LYS AAA O 1
ATOM 895 N N . ASP A 1 117 ? 15.590 35.585 11.747 1.000 8.709 113 ASP AAA N 1
ATOM 896 C CA . ASP A 1 117 ? 14.630 35.570 12.872 1.000 8.861 113 ASP AAA CA 1
ATOM 897 C C . ASP A 1 117 ? 15.316 35.813 14.219 1.000 8.527 113 ASP AAA C 1
ATOM 898 O O . ASP A 1 117 ? 14.648 35.719 15.241 1.000 9.356 113 ASP AAA O 1
ATOM 903 N N . THR A 1 118 ? 16.579 36.240 14.218 1.000 7.974 114 THR AAA N 1
ATOM 904 C CA . THR A 1 118 ? 17.266 36.796 15.390 1.000 7.876 114 THR AAA CA 1
ATOM 905 C C . THR A 1 118 ? 18.078 37.985 14.893 1.000 7.623 114 THR AAA C 1
ATOM 906 O O . THR A 1 118 ? 18.177 38.194 13.681 1.000 9.522 114 THR AAA O 1
ATOM 910 N N . LYS A 1 119 ? 18.642 38.734 15.817 1.000 7.838 115 LYS AAA N 1
ATOM 911 C CA . LYS A 1 119 ? 19.682 39.726 15.497 1.000 8.023 115 LYS AAA CA 1
ATOM 912 C C . LYS A 1 119 ? 21.043 39.097 15.763 1.000 8.057 115 LYS AAA C 1
ATOM 913 O O . LYS A 1 119 ? 21.372 38.751 16.888 1.000 10.171 115 LYS AAA O 1
ATOM 919 N N . LEU A 1 120 ? 21.829 38.944 14.727 1.000 8.572 116 LEU AAA N 1
ATOM 920 C CA . LEU A 1 120 ? 23.218 38.495 14.900 1.000 7.984 116 LEU AAA CA 1
ATOM 921 C C . LEU A 1 120 ? 24.027 39.618 15.530 1.000 7.679 116 LEU AAA C 1
ATOM 922 O O . LEU A 1 120 ? 24.076 40.702 14.960 1.000 9.734 116 LEU AAA O 1
ATOM 927 N N . CYS A 1 121 ? 24.660 39.356 16.665 1.000 6.570 117 CYS AAA N 1
ATOM 928 C CA . CYS A 1 121 ? 25.579 40.316 17.277 1.000 7.019 117 CYS AAA CA 1
ATOM 929 C C . CYS A 1 121 ? 26.951 40.184 16.624 1.000 6.671 117 CYS AAA C 1
ATOM 930 O O . CYS A 1 121 ? 27.389 41.104 15.929 1.000 9.221 117 CYS AAA O 1
ATOM 933 N N . PHE A 1 122 ? 27.591 39.034 16.770 1.000 6.844 118 PHE AAA N 1
ATOM 934 C CA . PHE A 1 122 ? 28.837 38.732 16.051 1.000 6.480 118 PHE AAA CA 1
ATOM 935 C C . PHE A 1 122 ? 28.993 37.227 15.950 1.000 5.837 118 PHE AAA C 1
ATOM 936 O O . PHE A 1 122 ? 28.336 36.457 16.688 1.000 6.509 118 PHE AAA O 1
ATOM 944 N N . ALA A 1 123 ? 29.833 36.809 15.019 1.000 5.903 119 ALA AAA N 1
ATOM 945 C CA . ALA A 1 123 ? 30.230 35.427 14.820 1.000 5.887 119 ALA AAA CA 1
ATOM 946 C C . ALA A 1 123 ? 31.696 35.274 15.193 1.000 5.627 119 ALA AAA C 1
ATOM 947 O O . ALA A 1 123 ? 32.471 36.247 15.143 1.000 7.215 119 ALA AAA O 1
ATOM 949 N N . PHE A 1 124 ? 32.091 34.064 15.567 1.000 5.691 120 PHE AAA N 1
ATOM 950 C CA . PHE A 1 124 ? 33.465 33.828 16.018 1.000 5.824 120 PHE AAA CA 1
ATOM 951 C C . PHE A 1 124 ? 33.791 32.343 15.905 1.000 5.368 120 PHE AAA C 1
ATOM 952 O O . PHE A 1 124 ? 32.920 31.498 15.655 1.000 6.113 120 PHE AAA O 1
ATOM 960 N N . ILE A 1 125 ? 35.060 32.030 16.135 1.000 5.691 121 ILE AAA N 1
ATOM 961 C CA . ILE A 1 125 ? 35.568 30.644 16.148 1.000 5.759 121 ILE AAA CA 1
ATOM 962 C C . ILE A 1 125 ? 36.357 30.425 17.428 1.000 5.397 121 ILE AAA C 1
ATOM 963 O O . ILE A 1 125 ? 36.672 31.372 18.152 1.000 6.498 121 ILE AAA O 1
ATOM 968 N N . HIS A 1 126 ? 36.723 29.162 17.677 1.000 6.075 122 HIS AAA N 1
ATOM 969 C CA . HIS A 1 126 ? 37.763 28.863 18.677 1.000 6.130 122 HIS AAA CA 1
ATOM 970 C C . HIS A 1 126 ? 39.115 28.663 18.022 1.000 6.076 122 HIS AAA C 1
ATOM 971 O O . HIS A 1 126 ? 39.230 28.359 16.826 1.000 6.710 122 HIS AAA O 1
ATOM 978 N N . ASP A 1 127 ? 40.158 28.798 18.825 1.000 6.401 123 ASP AAA N 1
ATOM 979 C CA A ASP A 1 127 ? 41.497 28.428 18.296 0.300 6.892 123 ASP AAA CA 1
ATOM 980 C CA B ASP A 1 127 ? 41.518 28.362 18.418 0.700 6.472 123 ASP AAA CA 1
ATOM 981 C C . ASP A 1 127 ? 41.382 26.994 17.779 1.000 6.306 123 ASP AAA C 1
ATOM 982 O O . ASP A 1 127 ? 40.700 26.139 18.360 1.000 6.797 123 ASP AAA O 1
ATOM 991 N N . PRO A 1 128 ? 41.981 26.682 16.624 1.000 6.658 124 PRO AAA N 1
ATOM 992 C CA . PRO A 1 128 ? 41.738 25.374 16.008 1.000 7.158 124 PRO AAA CA 1
ATOM 993 C C . PRO A 1 128 ? 41.885 24.204 16.962 1.000 6.715 124 PRO AAA C 1
ATOM 994 O O . PRO A 1 128 ? 42.782 24.151 17.805 1.000 8.168 124 PRO AAA O 1
ATOM 998 N N . GLY A 1 129 ? 40.938 23.291 16.852 1.000 6.626 125 GLY AAA N 1
ATOM 999 C CA . GLY A 1 129 ? 40.926 22.098 17.686 1.000 6.708 125 GLY AAA CA 1
ATOM 1000 C C . GLY A 1 129 ? 41.718 20.962 17.067 1.000 6.787 125 GLY AAA C 1
ATOM 1001 O O . GLY A 1 129 ? 42.324 21.072 16.019 1.000 7.511 125 GLY AAA O 1
ATOM 1002 N N . ALA A 1 130 ? 41.629 19.832 17.759 1.000 6.323 126 ALA AAA N 1
ATOM 1003 C CA . ALA A 1 130 ? 42.390 18.634 17.422 1.000 6.451 126 ALA AAA CA 1
ATOM 1004 C C . ALA A 1 130 ? 41.550 17.407 17.733 1.000 5.705 126 ALA AAA C 1
ATOM 1005 O O . ALA A 1 130 ? 40.542 17.459 18.432 1.000 6.585 126 ALA AAA O 1
ATOM 1007 N N . LEU A 1 131 ? 42.010 16.279 17.194 1.000 6.324 127 LEU AAA N 1
ATOM 1008 C CA . LEU A 1 131 ? 41.507 14.949 17.536 1.000 6.657 127 LEU AAA CA 1
ATOM 1009 C C . LEU A 1 131 ? 42.239 14.419 18.764 1.000 6.769 127 LEU AAA C 1
ATOM 1010 O O . LEU A 1 131 ? 43.464 14.243 18.742 1.000 7.588 127 LEU AAA O 1
ATOM 1015 N N . HIS A 1 132 ? 41.455 14.097 19.781 1.000 6.372 128 HIS AAA N 1
ATOM 1016 C CA . HIS A 1 132 ? 41.935 13.506 21.046 1.000 6.778 128 HIS AAA CA 1
ATOM 1017 C C . HIS A 1 132 ? 41.232 12.168 21.251 1.000 7.202 128 HIS AAA C 1
ATOM 1018 O O . HIS A 1 132 ? 40.079 12.008 20.846 1.000 8.849 128 HIS AAA O 1
ATOM 1025 N N . GLY A 1 133 ? 41.869 11.217 21.910 1.000 6.699 129 GLY AAA N 1
ATOM 1026 C CA . GLY A 1 133 ? 41.162 9.966 22.103 1.000 7.451 129 GLY AAA CA 1
ATOM 1027 C C . GLY A 1 133 ? 41.997 8.871 22.673 1.000 7.045 129 GLY AAA C 1
ATOM 1028 O O . GLY A 1 133 ? 43.050 9.079 23.278 1.000 7.745 129 GLY AAA O 1
ATOM 1029 N N . LYS A 1 134 ? 41.459 7.664 22.517 1.000 7.675 130 LYS AAA N 1
ATOM 1030 C CA . LYS A 1 134 ? 41.975 6.446 23.168 1.000 8.677 130 LYS AAA CA 1
ATOM 1031 C C . LYS A 1 134 ? 42.881 5.637 22.236 1.000 8.939 130 LYS AAA C 1
ATOM 1032 O O . LYS A 1 134 ? 43.451 4.663 22.713 1.000 11.465 130 LYS AAA O 1
ATOM 1038 N N . LYS A 1 135 ? 42.952 5.994 20.966 1.000 9.941 131 LYS AAA N 1
ATOM 1039 C CA . LYS A 1 135 ? 43.756 5.295 19.943 1.000 11.760 131 LYS AAA CA 1
ATOM 1040 C C . LYS A 1 135 ? 44.684 6.293 19.260 1.000 10.415 131 LYS AAA C 1
ATOM 1041 O O . LYS A 1 135 ? 44.276 7.411 18.989 1.000 11.387 131 LYS AAA O 1
ATOM 1047 N N A LYS A 1 136 ? 45.872 5.862 18.847 0.500 10.122 132 LYS AAA N 1
ATOM 1048 N N B LYS A 1 136 ? 45.920 5.908 19.000 0.500 10.483 132 LYS AAA N 1
ATOM 1049 C CA A LYS A 1 136 ? 46.800 6.764 18.126 0.500 10.174 132 LYS AAA CA 1
ATOM 1050 C CA B LYS A 1 136 ? 46.766 6.759 18.152 0.500 10.468 132 LYS AAA CA 1
ATOM 1051 C C A LYS A 1 136 ? 46.463 6.788 16.631 0.500 9.380 132 LYS AAA C 1
ATOM 1052 C C B LYS A 1 136 ? 46.187 6.646 16.748 0.500 10.320 132 LYS AAA C 1
ATOM 1053 O O A LYS A 1 136 ? 46.999 6.019 15.816 0.500 11.566 132 LYS AAA O 1
ATOM 1054 O O B LYS A 1 136 ? 46.059 5.545 16.241 0.500 12.907 132 LYS AAA O 1
ATOM 1065 N N . VAL A 1 137 ? 45.643 7.737 16.259 1.000 9.989 133 VAL AAA N 1
ATOM 1066 C CA . VAL A 1 137 ? 45.073 7.863 14.908 1.000 9.947 133 VAL AAA CA 1
ATOM 1067 C C . VAL A 1 137 ? 46.076 8.642 14.052 1.000 10.311 133 VAL AAA C 1
ATOM 1068 O O . VAL A 1 137 ? 46.360 9.809 14.373 1.000 11.512 133 VAL AAA O 1
ATOM 1072 N N . LEU A 1 138 ? 46.557 8.046 12.971 1.000 9.933 134 LEU AAA N 1
ATOM 1073 C CA . LEU A 1 138 ? 47.516 8.719 12.075 1.000 10.784 134 LEU AAA CA 1
ATOM 1074 C C . LEU A 1 138 ? 46.879 9.085 10.738 1.000 10.576 134 LEU AAA C 1
ATOM 1075 O O . LEU A 1 138 ? 47.259 10.101 10.166 1.000 12.367 134 LEU AAA O 1
ATOM 1080 N N . LEU A 1 139 ? 46.001 8.241 10.231 1.000 12.648 135 LEU AAA N 1
ATOM 1081 C CA . LEU A 1 139 ? 45.438 8.395 8.874 1.000 13.025 135 LEU AAA CA 1
ATOM 1082 C C . LEU A 1 139 ? 43.937 8.377 9.001 1.000 11.439 135 LEU AAA C 1
ATOM 1083 O O . LEU A 1 139 ? 43.401 7.809 9.950 1.000 11.543 135 LEU AAA O 1
ATOM 1088 N N . PRO A 1 140 ? 43.223 8.977 8.032 1.000 11.374 136 PRO AAA N 1
ATOM 1089 C CA . PRO A 1 140 ? 41.763 8.952 8.064 1.000 12.293 136 PRO AAA CA 1
ATOM 1090 C C . PRO A 1 140 ? 41.157 7.577 8.341 1.000 11.225 136 PRO AAA C 1
ATOM 1091 O O . PRO A 1 140 ? 40.204 7.458 9.105 1.000 12.971 136 PRO AAA O 1
ATOM 1095 N N . SER A 1 141 ? 41.695 6.547 7.691 1.000 11.094 137 SER AAA N 1
ATOM 1096 C CA . SER A 1 141 ? 41.124 5.195 7.821 1.000 12.761 137 SER AAA CA 1
ATOM 1097 C C . SER A 1 141 ? 41.258 4.650 9.239 1.000 12.609 137 SER AAA C 1
ATOM 1098 O O . SER A 1 141 ? 40.554 3.691 9.565 1.000 12.906 137 SER AAA O 1
ATOM 1101 N N . ASP A 1 142 ? 42.100 5.235 10.073 1.000 11.834 138 ASP AAA N 1
ATOM 1102 C CA . ASP A 1 142 ? 42.217 4.804 11.477 1.000 12.062 138 ASP AAA CA 1
ATOM 1103 C C . ASP A 1 142 ? 40.943 5.156 12.253 1.000 12.796 138 ASP AAA C 1
ATOM 1104 O O . ASP A 1 142 ? 40.797 4.637 13.365 1.000 14.070 138 ASP AAA O 1
ATOM 1109 N N . LEU A 1 143 ? 40.063 6.014 11.732 1.000 11.258 139 LEU AAA N 1
ATOM 1110 C CA . LEU A 1 143 ? 38.762 6.247 12.375 1.000 11.374 139 LEU AAA CA 1
ATOM 1111 C C . LEU A 1 143 ? 37.743 5.175 12.035 1.000 11.338 139 LEU AAA C 1
ATOM 1112 O O . LEU A 1 143 ? 36.677 5.160 12.647 1.000 11.543 139 LEU AAA O 1
ATOM 1117 N N . SER A 1 144 ? 38.039 4.281 11.102 1.000 11.545 140 SER AAA N 1
ATOM 1118 C CA . SER A 1 144 ? 37.040 3.273 10.690 1.000 13.652 140 SER AAA CA 1
ATOM 1119 C C . SER A 1 144 ? 36.675 2.409 11.890 1.000 12.353 140 SER AAA C 1
ATOM 1120 O O . SER A 1 144 ? 37.576 1.879 12.571 1.000 12.762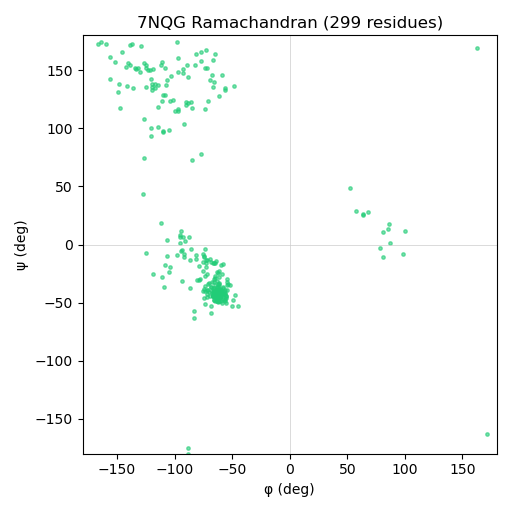 140 SER AAA O 1
ATOM 1123 N N . GLY A 1 145 ? 35.387 2.302 12.136 1.000 12.194 141 GLY AAA N 1
ATOM 1124 C CA . GLY A 1 145 ? 34.861 1.510 13.253 1.000 12.378 141 GLY AAA CA 1
ATOM 1125 C C . GLY A 1 145 ? 34.961 2.210 14.600 1.000 11.135 141 GLY AAA C 1
ATOM 1126 O O . GLY A 1 145 ? 34.486 1.607 15.569 1.000 12.849 141 GLY AAA O 1
ATOM 1127 N N . LEU A 1 146 ? 35.542 3.412 14.684 1.000 10.118 142 LEU AAA N 1
ATOM 1128 C CA . LEU A 1 146 ? 35.617 4.136 15.968 1.000 9.754 142 LE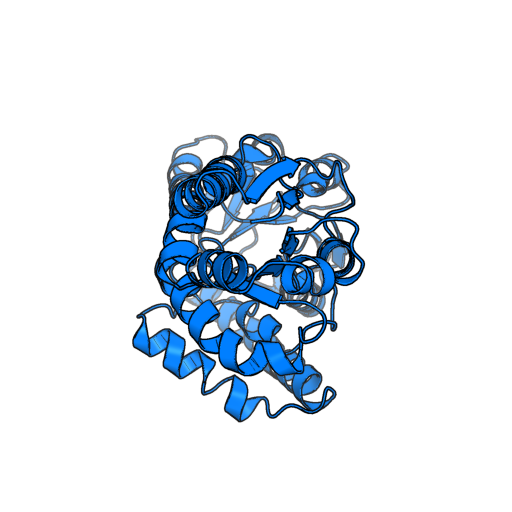U AAA CA 1
ATOM 1129 C C . LEU A 1 146 ? 34.387 5.004 16.152 1.000 9.544 142 LEU AAA C 1
ATOM 1130 O O . LEU A 1 146 ? 33.724 5.412 15.201 1.000 11.290 142 LEU AAA O 1
ATOM 1135 N N . LYS A 1 147 ? 34.110 5.246 17.421 1.000 9.160 143 LYS AAA N 1
ATOM 1136 C CA . LYS A 1 147 ? 32.993 6.121 17.858 1.000 8.743 143 LYS AAA CA 1
ATOM 1137 C C . LYS A 1 147 ? 33.552 7.482 18.218 1.000 7.803 143 LYS AAA C 1
ATOM 1138 O O . LYS A 1 147 ? 34.374 7.579 19.120 1.000 9.429 143 LYS AAA O 1
ATOM 1144 N N . VAL A 1 148 ? 33.167 8.500 17.468 1.000 7.494 144 VAL AAA N 1
ATOM 1145 C CA . VAL A 1 148 ? 33.765 9.840 17.591 1.000 7.313 144 VAL AAA CA 1
ATOM 1146 C C . VAL A 1 148 ? 32.683 10.820 18.031 1.000 7.152 144 VAL AAA C 1
ATOM 1147 O O . VAL A 1 148 ? 31.584 10.816 17.467 1.000 8.379 144 VAL AAA O 1
ATOM 1151 N N . ARG A 1 149 ? 33.007 11.664 18.997 1.000 6.552 145 ARG AAA N 1
ATOM 1152 C CA . ARG A 1 149 ? 32.126 12.774 19.417 1.000 6.477 145 ARG AAA CA 1
ATOM 1153 C C . ARG A 1 149 ? 32.549 13.997 18.583 1.000 6.172 145 ARG AAA C 1
ATOM 1154 O O . ARG A 1 149 ? 33.598 14.606 18.851 1.000 6.665 145 ARG AAA O 1
ATOM 1162 N N . PRO A 1 150 ? 31.778 14.370 17.543 1.000 6.676 146 PRO AAA N 1
ATOM 1163 C CA . PRO A 1 150 ? 32.172 15.473 16.681 1.000 7.067 146 PRO AAA CA 1
ATOM 1164 C C . PRO A 1 150 ? 31.791 16.813 17.305 1.000 5.888 146 PRO AAA C 1
ATOM 1165 O O . PRO A 1 150 ? 30.822 16.925 18.022 1.000 6.960 146 PRO AAA O 1
ATOM 1169 N N . ALA A 1 151 ? 32.518 17.849 16.928 1.000 5.944 147 ALA AAA N 1
ATOM 1170 C CA . ALA A 1 151 ? 32.291 19.223 17.408 1.000 6.194 147 ALA AAA CA 1
ATOM 1171 C C . ALA A 1 151 ? 31.108 19.892 16.706 1.000 5.916 147 ALA AAA C 1
ATOM 1172 O O . ALA A 1 151 ? 30.498 20.816 17.267 1.000 6.829 147 ALA AAA O 1
ATOM 1174 N N . GLN A 1 152 ? 30.844 19.510 15.469 1.000 6.284 148 GLN AAA N 1
ATOM 1175 C CA . GLN A 1 152 ? 29.815 20.152 14.654 1.000 6.255 148 GLN AAA CA 1
ATOM 1176 C C . GLN A 1 152 ? 29.512 19.226 13.481 1.000 6.348 148 GLN AAA C 1
ATOM 1177 O O . GLN A 1 152 ? 30.148 18.172 13.296 1.000 6.768 148 GLN AAA O 1
ATOM 1183 N N . SER A 1 153 ? 28.505 19.617 12.718 1.000 6.924 149 SER AAA N 1
ATOM 1184 C CA . SER A 1 153 ? 27.913 18.751 11.693 1.000 7.626 149 SER AAA CA 1
ATOM 1185 C C . SER A 1 153 ? 28.921 18.377 10.615 1.000 7.008 149 SER AAA C 1
ATOM 1186 O O . SER A 1 153 ? 28.803 17.275 10.052 1.000 8.367 149 SER AAA O 1
ATOM 1189 N N . THR A 1 154 ? 29.845 19.254 10.267 1.000 7.176 150 THR AAA N 1
ATOM 1190 C CA . THR A 1 154 ? 30.826 18.934 9.202 1.000 7.219 150 THR AAA CA 1
ATOM 1191 C C . THR A 1 154 ? 31.810 17.874 9.671 1.000 7.229 150 THR AAA C 1
ATOM 1192 O O . THR A 1 154 ? 32.126 16.937 8.914 1.000 7.561 150 THR AAA O 1
ATOM 1196 N N . ILE A 1 155 ? 32.255 17.989 10.912 1.000 7.305 151 ILE AAA N 1
ATOM 1197 C CA . ILE A 1 155 ? 33.081 16.911 11.492 1.000 7.351 151 ILE AAA CA 1
ATOM 1198 C C . ILE A 1 155 ? 32.264 15.633 11.558 1.000 7.517 151 ILE AAA C 1
ATOM 1199 O O . ILE A 1 155 ? 32.833 14.543 11.322 1.000 8.716 151 ILE AAA O 1
ATOM 1204 N N . GLY A 1 156 ? 30.974 15.704 11.850 1.000 7.512 152 GLY AAA N 1
ATOM 1205 C CA . GLY A 1 156 ? 30.163 14.488 11.819 1.000 8.384 152 GLY AAA CA 1
ATOM 1206 C C . GLY A 1 156 ? 30.174 13.849 10.449 1.000 8.718 152 GLY AAA C 1
ATOM 1207 O O . GLY A 1 156 ? 30.254 12.606 10.321 1.000 9.456 152 GLY AAA O 1
ATOM 1208 N N . GLU A 1 157 ? 30.067 14.668 9.404 1.000 8.506 153 GLU AAA N 1
ATOM 1209 C CA . GLU A 1 157 ? 30.153 14.133 8.026 1.000 9.081 153 GLU AAA CA 1
ATOM 1210 C C . GLU A 1 157 ? 31.523 13.504 7.789 1.000 9.021 153 GLU AAA C 1
ATOM 1211 O O . GLU A 1 157 ? 31.610 12.445 7.133 1.000 10.515 153 GLU AAA O 1
ATOM 1217 N N . MET A 1 158 ? 32.576 14.129 8.302 1.000 8.940 154 MET AAA N 1
ATOM 1218 C CA . MET A 1 158 ? 33.943 13.596 8.122 1.000 9.367 154 MET AAA CA 1
ATOM 1219 C C . MET A 1 158 ? 34.059 12.213 8.764 1.000 8.742 154 MET AAA C 1
ATOM 1220 O O . MET A 1 158 ? 34.636 11.287 8.193 1.000 10.469 154 MET AAA O 1
ATOM 1225 N N . VAL A 1 159 ? 33.542 12.081 9.971 1.000 8.948 155 VAL AAA N 1
ATOM 1226 C CA . VAL A 1 159 ? 33.601 10.800 10.710 1.000 9.316 155 VAL AAA CA 1
ATOM 1227 C C . VAL A 1 159 ? 32.932 9.706 9.877 1.000 10.649 155 VAL AAA C 1
ATOM 1228 O O . VAL A 1 159 ? 33.525 8.626 9.700 1.000 11.374 155 VAL AAA O 1
ATOM 1232 N N . LYS A 1 160 ? 31.751 9.984 9.333 1.000 10.785 156 LYS AAA N 1
ATOM 1233 C CA . LYS A 1 160 ? 31.035 8.981 8.502 1.000 12.294 156 LYS AAA CA 1
ATOM 1234 C C . LYS A 1 160 ? 31.836 8.703 7.229 1.000 12.088 156 LYS AAA C 1
ATOM 1235 O O . LYS A 1 160 ? 31.935 7.533 6.829 1.000 14.972 156 LYS AAA O 1
ATOM 1241 N N . LEU A 1 161 ? 32.414 9.699 6.599 1.000 11.883 157 LEU AAA N 1
ATOM 1242 C CA . LEU A 1 161 ? 33.222 9.494 5.367 1.000 12.501 157 LEU AAA CA 1
ATOM 1243 C C . LEU A 1 161 ? 34.357 8.520 5.648 1.000 12.947 157 LEU AAA C 1
ATOM 1244 O O . LEU A 1 161 ? 34.689 7.734 4.768 1.000 16.427 157 LEU AAA O 1
ATOM 1249 N N . PHE A 1 162 ? 34.933 8.578 6.834 1.000 12.375 158 PHE AAA N 1
ATOM 1250 C CA . PHE A 1 162 ? 36.123 7.773 7.179 1.000 14.030 158 PHE AAA CA 1
ATOM 1251 C C . PHE A 1 162 ? 35.689 6.448 7.842 1.000 14.777 158 PHE AAA C 1
ATOM 1252 O O . PHE A 1 162 ? 36.580 5.690 8.225 1.000 18.150 158 PHE AAA O 1
ATOM 1260 N N . GLY A 1 163 ? 34.385 6.137 7.902 1.000 14.258 159 GLY AAA N 1
ATOM 1261 C CA . GLY A 1 163 ? 33.876 4.839 8.384 1.000 14.577 159 GLY AAA CA 1
ATOM 1262 C C . GLY A 1 163 ? 33.712 4.753 9.891 1.000 13.375 159 GLY AAA C 1
ATOM 1263 O O . GLY A 1 163 ? 33.519 3.635 10.415 1.000 14.025 159 GLY AAA O 1
ATOM 1264 N N . GLY A 1 164 ? 33.769 5.877 10.583 1.000 11.323 160 GLY AAA N 1
ATOM 1265 C CA . GLY A 1 164 ? 33.411 5.900 12.002 1.000 10.639 160 GLY AAA CA 1
ATOM 1266 C C . GLY A 1 164 ? 31.941 6.145 12.187 1.000 10.304 160 GLY AAA C 1
ATOM 1267 O O . GLY A 1 164 ? 31.214 6.351 11.200 1.000 12.167 160 GLY AAA O 1
ATOM 1268 N N . THR A 1 165 ? 31.520 6.187 13.432 1.000 9.228 161 THR AAA N 1
ATOM 1269 C CA . THR A 1 165 ? 30.149 6.587 13.786 1.000 9.467 161 THR AAA CA 1
ATOM 1270 C C . THR A 1 165 ? 30.222 7.739 14.780 1.000 8.664 161 THR AAA C 1
ATOM 1271 O O . THR A 1 165 ? 31.173 7.836 15.560 1.000 10.185 161 THR AAA O 1
ATOM 1275 N N . ASN A 1 166 ? 29.188 8.557 14.755 1.000 8.907 162 ASN AAA N 1
ATOM 1276 C CA . ASN A 1 166 ? 29.123 9.746 15.602 1.000 8.406 162 ASN AAA CA 1
ATOM 1277 C C . ASN A 1 166 ? 28.427 9.484 16.925 1.000 7.810 162 ASN AAA C 1
ATOM 1278 O O . ASN A 1 166 ? 27.551 8.644 17.028 1.000 9.945 162 ASN AAA O 1
ATOM 1283 N N . VAL A 1 167 ? 28.845 10.257 17.904 1.000 7.915 163 VAL AAA N 1
ATOM 1284 C CA . VAL A 1 167 ? 28.211 10.354 19.223 1.000 8.710 163 VAL AAA CA 1
ATOM 1285 C C . VAL A 1 167 ? 27.803 11.806 19.377 1.000 8.050 163 VAL AAA C 1
ATOM 1286 O O . VAL A 1 167 ? 28.653 12.666 19.635 1.000 8.868 163 VAL AAA O 1
ATOM 1290 N N . GLN A 1 168 ? 26.543 12.132 19.152 1.000 10.025 164 GLN AAA N 1
ATOM 1291 C CA . GLN A 1 168 ? 26.071 13.528 19.226 1.000 10.944 164 GLN AAA CA 1
ATOM 1292 C C . GLN A 1 168 ? 26.018 13.927 20.700 1.000 11.958 164 GLN AAA C 1
ATOM 1293 O O . GLN A 1 168 ? 25.302 13.315 21.496 1.000 18.286 164 GLN AAA O 1
ATOM 1299 N N . ALA A 1 169 ? 26.807 14.881 21.093 1.000 10.505 165 ALA AAA N 1
ATOM 1300 C CA . ALA A 1 169 ? 26.838 15.375 22.478 1.000 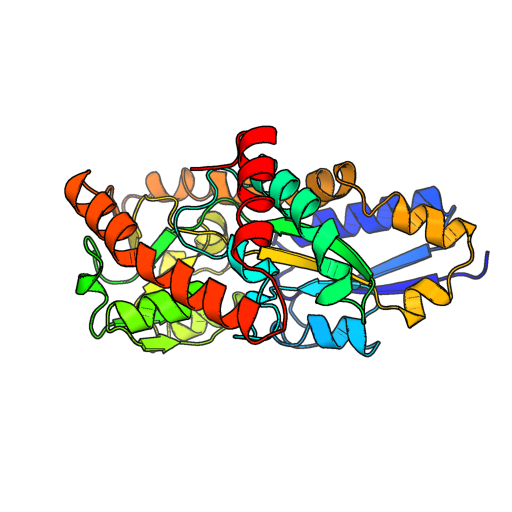9.355 165 ALA AAA CA 1
ATOM 1301 C C . ALA A 1 169 ? 27.365 16.785 22.429 1.000 7.679 165 ALA AAA C 1
ATOM 1302 O O . ALA A 1 169 ? 28.235 17.112 21.627 1.000 8.783 165 ALA AAA O 1
ATOM 1304 N N . SER A 1 170 ? 26.808 17.637 23.263 1.000 7.367 166 SER AAA N 1
ATOM 1305 C CA . SER A 1 170 ? 27.337 18.993 23.451 1.000 7.356 166 SER AAA CA 1
ATOM 1306 C C . SER A 1 170 ? 28.650 18.931 24.234 1.000 6.692 166 SER AAA C 1
ATOM 1307 O O . SER A 1 170 ? 29.006 17.907 24.849 1.000 7.240 166 SER AAA O 1
ATOM 1310 N N . ALA A 1 171 ? 29.368 20.045 24.257 1.000 6.568 167 ALA AAA N 1
ATOM 1311 C CA . ALA A 1 171 ? 30.612 20.138 25.042 1.000 6.765 167 ALA AAA CA 1
ATOM 1312 C C . ALA A 1 171 ? 30.410 19.672 26.491 1.000 6.388 167 ALA AAA C 1
ATOM 1313 O O . ALA A 1 171 ? 31.194 18.839 26.964 1.000 6.757 167 ALA AAA O 1
ATOM 1315 N N . PRO A 1 172 ? 29.422 20.199 27.251 1.000 6.864 168 PRO AAA N 1
ATOM 1316 C CA . PRO A 1 172 ? 29.288 19.772 28.648 1.000 7.764 168 PRO AAA CA 1
ATOM 1317 C C . PRO A 1 172 ? 28.890 18.304 28.856 1.000 7.615 168 PRO AAA C 1
ATOM 1318 O O . PRO A 1 172 ? 29.026 17.814 29.945 1.000 11.300 168 PRO AAA O 1
ATOM 1322 N N . GLU A 1 173 ? 28.396 17.632 27.809 1.000 7.385 169 GLU AAA N 1
ATOM 1323 C CA . GLU A 1 173 ? 28.003 16.221 27.865 1.000 7.836 169 GLU AAA CA 1
ATOM 1324 C C . GLU A 1 173 ? 29.122 15.287 27.402 1.000 6.856 169 GLU AAA C 1
ATOM 1325 O O . GLU A 1 173 ? 28.965 14.059 27.466 1.000 8.198 169 GLU AAA O 1
ATOM 1331 N N . SER A 1 174 ? 30.226 15.829 26.922 1.000 6.619 170 SER AAA N 1
ATOM 1332 C CA . SER A 1 174 ? 31.231 15.015 26.213 1.000 6.550 170 SER AAA CA 1
ATOM 1333 C C . SER A 1 174 ? 32.066 14.141 27.150 1.000 6.709 170 SER AAA C 1
ATOM 1334 O O . SER A 1 174 ? 32.350 12.999 26.800 1.000 7.515 170 SER AAA O 1
ATOM 1337 N N . ARG A 1 175 ? 32.449 14.666 28.300 1.000 6.760 171 ARG AAA N 1
ATOM 1338 C CA . ARG A 1 175 ? 33.259 13.845 29.221 1.000 6.950 171 ARG AAA CA 1
ATOM 1339 C C . ARG A 1 175 ? 32.478 12.586 29.596 1.000 7.086 171 ARG AAA C 1
ATOM 1340 O O . ARG A 1 175 ? 33.052 11.497 29.618 1.000 8.115 171 ARG AAA O 1
ATOM 1348 N N . ASP A 1 176 ? 31.193 12.728 29.903 1.000 7.459 172 ASP AAA N 1
ATOM 1349 C CA . ASP A 1 176 ? 30.396 11.573 30.318 1.000 8.252 172 ASP AAA CA 1
ATOM 1350 C C . ASP A 1 176 ? 30.314 10.543 29.190 1.000 7.864 172 ASP AAA C 1
ATOM 1351 O O . ASP A 1 176 ? 30.356 9.334 29.466 1.000 8.679 172 ASP AAA O 1
ATOM 1356 N N . ALA A 1 177 ? 30.199 10.978 27.941 1.000 7.733 173 ALA AAA N 1
ATOM 1357 C CA . ALA A 1 177 ? 30.143 10.027 26.815 1.000 8.091 173 ALA AAA CA 1
ATOM 1358 C C . ALA A 1 177 ? 31.458 9.242 26.718 1.000 7.550 173 ALA AAA C 1
ATOM 1359 O O . ALA A 1 177 ? 31.429 8.019 26.503 1.000 8.371 173 ALA AAA O 1
ATOM 1361 N N . LEU A 1 178 ? 32.575 9.938 26.895 1.000 7.020 174 LEU AAA N 1
ATOM 1362 C CA . LEU A 1 178 ? 33.889 9.257 26.859 1.000 7.369 174 LEU AAA CA 1
ATOM 1363 C C . LEU A 1 178 ? 34.024 8.299 28.047 1.000 7.319 174 LEU AAA C 1
ATOM 1364 O O . LEU A 1 178 ? 34.520 7.189 27.900 1.000 8.795 174 LEU AAA O 1
ATOM 1369 N N . GLU A 1 179 ? 33.636 8.734 29.234 1.000 7.714 175 GLU AAA N 1
ATOM 1370 C CA A GLU A 1 179 ? 33.780 7.928 30.461 0.500 8.448 175 GLU AAA CA 1
ATOM 1371 C CA B GLU A 1 179 ? 33.818 7.917 30.446 0.500 8.556 175 GLU AAA CA 1
ATOM 1372 C C . GLU A 1 179 ? 32.917 6.664 30.361 1.000 8.581 175 GLU AAA C 1
ATOM 1373 O O . GLU A 1 179 ? 33.332 5.611 30.837 1.000 10.272 175 GLU AAA O 1
ATOM 1384 N N . ARG A 1 180 ? 31.727 6.776 29.797 1.000 8.350 176 ARG AAA N 1
ATOM 1385 C CA . ARG A 1 180 ? 30.829 5.613 29.644 1.000 9.041 176 ARG AAA CA 1
ATOM 1386 C C . ARG A 1 180 ? 31.290 4.672 28.529 1.000 8.612 176 ARG AAA C 1
ATOM 1387 O O . ARG A 1 180 ? 30.759 3.593 28.420 1.000 10.163 176 ARG AAA O 1
ATOM 1395 N N . GLY A 1 181 ? 32.269 5.106 27.746 1.000 9.030 177 GLY AAA N 1
ATOM 1396 C CA . GLY A 1 181 ? 32.853 4.275 26.691 1.000 9.577 177 GLY AAA CA 1
ATOM 1397 C C . GLY A 1 181 ? 32.128 4.354 25.368 1.000 9.501 177 GLY AAA C 1
ATOM 1398 O O . GLY A 1 181 ? 32.592 3.689 24.387 1.000 11.251 177 GLY AAA O 1
ATOM 1399 N N . VAL A 1 182 ? 31.067 5.170 25.281 1.000 8.523 178 VAL AAA N 1
ATOM 1400 C CA . VAL A 1 182 ? 30.292 5.215 24.022 1.000 8.720 178 VAL AAA CA 1
ATOM 1401 C C . VAL A 1 182 ? 30.993 6.054 22.972 1.000 8.712 178 VAL AAA C 1
ATOM 1402 O O . VAL A 1 182 ? 30.704 5.873 21.788 1.000 9.740 178 VAL AAA O 1
ATOM 1406 N N . ALA A 1 183 ? 31.931 6.899 23.389 1.000 8.239 179 ALA AAA N 1
ATOM 1407 C CA . ALA A 1 183 ? 32.853 7.572 22.472 1.000 7.863 179 ALA AAA CA 1
ATOM 1408 C C . ALA A 1 183 ? 34.275 7.121 22.782 1.000 8.053 179 ALA AAA C 1
ATOM 1409 O O . ALA A 1 183 ? 34.642 7.051 23.950 1.000 9.642 179 ALA AAA O 1
ATOM 1411 N N . ASP A 1 184 ? 35.037 6.875 21.716 1.000 8.917 180 ASP AAA N 1
ATOM 1412 C CA . ASP A 1 184 ? 36.487 6.529 21.704 1.000 10.261 180 ASP AAA CA 1
ATOM 1413 C C . ASP A 1 184 ? 37.339 7.791 21.517 1.000 7.861 180 ASP AAA C 1
ATOM 1414 O O . ASP A 1 184 ? 38.500 7.799 21.940 1.000 9.097 180 ASP AAA O 1
ATOM 1419 N N . GLU A 1 185 ? 36.796 8.748 20.795 1.000 7.137 181 GLU AAA N 1
ATOM 1420 C CA . GLU A 1 185 ? 37.555 9.864 20.217 1.000 6.736 181 GLU AAA CA 1
ATOM 1421 C C . GLU A 1 185 ? 36.710 11.125 20.342 1.000 6.446 181 GLU AAA C 1
ATOM 1422 O O . GLU A 1 185 ? 35.464 11.028 20.325 1.000 7.270 181 GLU AAA O 1
ATOM 1428 N N . ILE A 1 186 ? 37.352 12.285 20.347 1.000 6.806 182 ILE AAA N 1
ATOM 1429 C CA . ILE A 1 186 ? 36.652 13.571 20.396 1.000 6.252 182 ILE AAA CA 1
ATOM 1430 C C . ILE A 1 186 ? 37.469 14.602 19.638 1.000 6.238 182 ILE AAA C 1
ATOM 1431 O O . ILE A 1 186 ? 38.678 14.723 19.831 1.000 7.188 182 ILE AAA O 1
ATOM 1436 N N . THR A 1 187 ? 36.780 15.424 18.864 1.000 5.801 183 THR AAA N 1
ATOM 1437 C CA . THR A 1 187 ? 37.363 16.652 18.327 1.000 5.684 183 THR AAA CA 1
ATOM 1438 C C . THR A 1 187 ? 37.082 17.767 19.336 1.000 5.707 183 THR AAA C 1
ATOM 1439 O O . THR A 1 187 ? 35.891 18.047 19.606 1.000 6.435 183 THR AAA O 1
ATOM 1443 N N . PHE A 1 188 ? 38.106 18.402 19.884 1.000 5.795 184 PHE AAA N 1
ATOM 1444 C CA . PHE A 1 188 ? 37.915 19.442 20.908 1.000 5.898 184 PHE AAA CA 1
ATOM 1445 C C . PHE A 1 188 ? 39.083 20.409 20.818 1.000 5.840 184 PHE AAA C 1
ATOM 1446 O O . PHE A 1 188 ? 40.188 20.049 20.407 1.000 6.284 184 PHE AAA O 1
ATOM 1454 N N . PRO A 1 189 ? 38.899 21.644 21.302 1.000 6.330 185 PRO AAA N 1
ATOM 1455 C CA . PRO A 1 189 ? 40.025 22.568 21.496 1.000 6.669 185 PRO AAA CA 1
ATOM 1456 C C . PRO A 1 189 ? 40.788 22.158 22.763 1.000 6.098 185 PRO AAA C 1
ATOM 1457 O O . PRO A 1 189 ? 40.252 21.473 23.640 1.000 6.819 185 PRO AAA O 1
ATOM 1461 N N . TRP A 1 190 ? 42.048 22.571 22.847 1.000 5.995 186 TRP AAA N 1
ATOM 1462 C CA . TRP A 1 190 ? 42.998 21.956 23.788 1.000 5.990 186 TRP AAA CA 1
ATOM 1463 C C . TRP A 1 190 ? 42.761 22.362 25.232 1.000 6.069 186 TRP AAA C 1
ATOM 1464 O O . TRP A 1 190 ? 42.783 21.510 26.133 1.000 6.795 186 TRP AAA O 1
ATOM 1475 N N . GLY A 1 191 ? 42.565 23.653 25.487 1.000 5.765 187 GLY AAA N 1
ATOM 1476 C CA . GLY A 1 191 ? 42.244 24.092 26.855 1.000 6.444 187 GLY AAA CA 1
ATOM 1477 C C . GLY A 1 191 ? 40.960 23.480 27.389 1.000 6.013 187 GLY AAA C 1
ATOM 1478 O O . GLY A 1 191 ? 40.876 23.152 28.584 1.000 6.666 187 GLY AAA O 1
ATOM 1479 N N . SER A 1 192 ? 39.963 23.335 26.529 1.000 5.926 188 SER AAA N 1
ATOM 1480 C CA . SER A 1 192 ? 38.674 22.743 26.937 1.000 5.789 188 SER AAA CA 1
ATOM 1481 C C . SER A 1 192 ? 38.834 21.287 27.343 1.000 5.641 188 SER AAA C 1
ATOM 1482 O O . SER A 1 192 ? 38.018 20.778 28.129 1.000 6.567 188 SER AAA O 1
ATOM 1485 N N . VAL A 1 193 ? 39.836 20.577 26.817 1.000 5.797 189 VAL AAA N 1
ATOM 1486 C CA . VAL A 1 193 ? 40.104 19.213 27.291 1.000 5.764 189 VAL AAA CA 1
ATOM 1487 C C . VAL A 1 193 ? 40.312 19.239 28.808 1.000 6.024 189 VAL AAA C 1
ATOM 1488 O O . VAL A 1 193 ? 39.783 18.387 29.524 1.000 7.250 189 VAL AAA O 1
ATOM 1492 N N . PHE A 1 194 ? 41.078 20.199 29.312 1.000 6.001 190 PHE AAA N 1
ATOM 1493 C CA . PHE A 1 194 ? 41.268 20.364 30.751 1.000 6.151 190 PHE AAA CA 1
ATOM 1494 C C . PHE A 1 194 ? 40.026 20.909 31.436 1.000 6.347 190 PHE AAA C 1
ATOM 1495 O O . PHE A 1 194 ? 39.612 20.400 32.497 1.000 7.305 190 PHE AAA O 1
ATOM 1503 N N . LEU A 1 195 ? 39.391 21.928 30.858 1.000 6.311 191 LEU AAA N 1
ATOM 1504 C CA . LEU A 1 195 ? 38.242 22.569 31.531 1.000 6.436 191 LEU AAA CA 1
ATOM 1505 C C . LEU A 1 195 ? 37.173 21.542 31.871 1.000 6.388 191 LEU AAA C 1
ATOM 1506 O O . LEU A 1 195 ? 36.576 21.575 32.942 1.000 7.790 191 LEU AAA O 1
ATOM 1511 N N . PHE A 1 196 ? 36.879 20.657 30.917 1.000 6.419 192 PHE AAA N 1
ATOM 1512 C CA . PHE A 1 196 ? 35.795 19.662 31.060 1.000 6.649 192 PHE AAA CA 1
ATOM 1513 C C . PHE A 1 196 ? 36.289 18.346 31.673 1.000 6.853 192 PHE AAA C 1
ATOM 1514 O O . PHE A 1 196 ? 35.510 17.402 31.779 1.000 8.644 192 PHE AAA O 1
ATOM 1522 N N . GLY A 1 197 ? 37.566 18.253 32.057 1.000 6.899 193 GLY AAA N 1
ATOM 1523 C CA . GLY A 1 197 ? 38.071 17.067 32.757 1.000 7.831 193 GLY AAA CA 1
ATOM 1524 C C . GLY A 1 197 ? 38.399 15.911 31.830 1.000 7.607 193 GLY AAA C 1
ATOM 1525 O O . GLY A 1 197 ? 38.656 14.793 32.302 1.000 8.860 193 GLY AAA O 1
ATOM 1526 N N . ILE A 1 198 ? 38.406 16.152 30.530 1.000 7.390 194 ILE AAA N 1
ATOM 1527 C CA . ILE A 1 198 ? 38.635 15.092 29.529 1.000 7.385 194 ILE AAA CA 1
ATOM 1528 C C . ILE A 1 198 ? 40.088 14.655 29.507 1.000 7.412 194 ILE AAA C 1
ATOM 1529 O O . ILE A 1 198 ? 40.385 13.536 29.054 1.000 8.394 194 ILE AAA O 1
ATOM 1534 N N . ASP A 1 199 ? 40.987 15.472 30.034 1.000 7.337 195 ASP AAA N 1
ATOM 1535 C CA . ASP A 1 199 ? 42.403 15.095 30.127 1.000 8.218 195 ASP AAA CA 1
ATOM 1536 C C . ASP A 1 199 ? 42.595 13.852 30.992 1.000 8.838 195 ASP AAA C 1
ATOM 1537 O O . ASP A 1 199 ? 43.615 13.159 30.807 1.000 10.881 195 ASP AAA O 1
ATOM 1542 N N . LYS A 1 200 ? 41.657 13.549 31.888 1.000 9.292 196 LYS AAA N 1
ATOM 1543 C CA . LYS A 1 200 ? 41.771 12.349 32.742 1.000 10.760 196 LYS AAA CA 1
ATOM 1544 C C . LYS A 1 200 ? 41.219 11.108 32.053 1.000 10.275 196 LYS AAA C 1
ATOM 1545 O O . LYS A 1 200 ? 41.344 10.034 32.622 1.000 13.149 196 LYS AAA O 1
ATOM 1551 N N . VAL A 1 201 ? 40.656 11.240 30.855 1.000 9.504 197 VAL AAA N 1
ATOM 1552 C CA . VAL A 1 201 ? 39.911 10.163 30.175 1.000 10.447 197 VAL AAA CA 1
ATOM 1553 C C . VAL A 1 201 ? 40.547 9.765 28.842 1.000 9.967 197 VAL AAA C 1
ATOM 1554 O O . VAL A 1 201 ? 40.313 8.650 28.421 1.000 16.975 197 VAL AAA O 1
ATOM 1558 N N . VAL A 1 202 ? 41.295 10.637 28.182 1.000 8.326 198 VAL AAA N 1
ATOM 1559 C CA . VAL A 1 202 ? 41.939 10.310 26.889 1.000 8.800 198 VAL AAA CA 1
ATOM 1560 C C . VAL A 1 202 ? 43.405 10.701 26.980 1.000 8.805 198 VAL AAA C 1
ATOM 1561 O O . VAL A 1 202 ? 43.720 11.704 27.633 1.000 12.495 198 VAL AAA O 1
ATOM 1565 N N . LYS A 1 203 ? 44.266 9.969 26.283 1.000 7.845 199 LYS AAA N 1
ATOM 1566 C C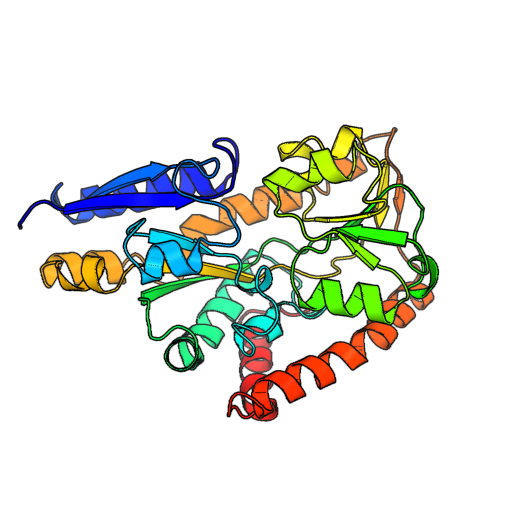A . LYS A 1 203 ? 45.715 10.236 26.410 1.000 8.485 199 LYS AAA CA 1
ATOM 1567 C C . LYS A 1 203 ? 46.399 10.500 25.076 1.000 7.540 199 LYS AAA C 1
ATOM 1568 O O . LYS A 1 203 ? 47.577 10.858 25.126 1.000 8.623 199 LYS AAA O 1
ATOM 1574 N N . TYR A 1 204 ? 45.738 10.343 23.932 1.000 6.920 200 TYR AAA N 1
ATOM 1575 C CA . TYR A 1 204 ? 46.349 10.588 22.614 1.000 6.449 200 TYR AAA CA 1
ATOM 1576 C C . TYR A 1 204 ? 45.796 11.874 22.030 1.000 6.548 200 TYR AAA C 1
ATOM 1577 O O . TYR A 1 204 ? 44.609 12.155 22.131 1.000 7.052 200 TYR AAA O 1
ATOM 1586 N N . HIS A 1 205 ? 46.674 12.615 21.370 1.000 6.317 201 HIS AAA N 1
ATOM 1587 C CA . HIS A 1 205 ? 46.324 13.945 20.854 1.000 6.233 201 HIS AAA CA 1
ATOM 1588 C C . HIS A 1 205 ? 47.091 14.210 19.574 1.000 6.846 201 HIS AAA C 1
ATOM 1589 O O . HIS A 1 205 ? 48.321 14.246 19.607 1.000 7.847 201 HIS AAA O 1
ATOM 1596 N N . MET A 1 206 ? 46.384 14.388 18.481 1.000 6.775 202 MET AAA N 1
ATOM 1597 C CA . MET A 1 206 ? 47.006 14.594 17.165 1.000 7.464 202 MET AAA CA 1
ATOM 1598 C C . MET A 1 206 ? 47.344 16.077 17.007 1.000 7.678 202 MET AAA C 1
ATOM 1599 O O . MET A 1 206 ? 46.432 16.922 17.039 1.000 9.098 202 MET AAA O 1
ATOM 1604 N N . ASP A 1 207 ? 48.616 16.424 16.871 1.000 7.652 203 ASP AAA N 1
ATOM 1605 C CA . ASP A 1 207 ? 49.066 17.826 16.909 1.000 8.118 203 ASP AAA CA 1
ATOM 1606 C C . ASP A 1 207 ? 48.931 18.439 15.514 1.000 8.038 203 ASP AAA C 1
ATOM 1607 O O . ASP A 1 207 ? 49.923 18.731 14.854 1.000 9.327 203 ASP AAA O 1
ATOM 1612 N N . VAL A 1 208 ? 47.694 18.693 15.125 1.000 8.613 204 VAL AAA N 1
ATOM 1613 C CA . VAL A 1 208 ? 47.305 19.297 13.833 1.000 9.179 204 VAL AAA CA 1
ATOM 1614 C C . VAL A 1 208 ? 46.144 20.240 14.098 1.000 8.517 204 VAL AAA C 1
ATOM 1615 O O . VAL A 1 208 ? 45.208 19.845 14.791 1.000 9.192 204 VAL AAA O 1
ATOM 1619 N N . PRO A 1 209 ? 46.153 21.452 13.498 1.000 8.835 205 PRO AAA N 1
ATOM 1620 C CA . PRO A 1 209 ? 45.006 22.368 13.559 1.000 8.980 205 PRO AAA CA 1
ATOM 1621 C C . PRO A 1 209 ? 43.919 21.900 12.579 1.000 8.283 205 PRO AAA C 1
ATOM 1622 O O . PRO A 1 209 ? 43.744 22.416 11.471 1.000 9.461 205 PRO AAA O 1
ATOM 1626 N N . LEU A 1 210 ? 43.194 20.876 12.996 1.000 7.973 206 LEU AAA N 1
ATOM 1627 C CA . LEU A 1 210 ? 42.326 20.090 12.095 1.000 7.547 206 LEU AAA CA 1
ATOM 1628 C C . LEU A 1 210 ? 41.092 20.883 11.655 1.000 7.096 206 LEU AAA C 1
ATOM 1629 O O . LEU A 1 210 ? 40.646 20.721 10.527 1.000 7.975 206 LEU AAA O 1
ATOM 1634 N N . TYR A 1 211 ? 40.495 21.655 12.550 1.000 6.504 207 TYR AAA N 1
ATOM 1635 C CA . TYR A 1 211 ? 39.169 22.253 12.284 1.000 6.439 207 TYR AAA CA 1
ATOM 1636 C C . TYR A 1 211 ? 38.931 23.318 13.346 1.000 5.911 207 TYR AAA C 1
ATOM 1637 O O . TYR A 1 211 ? 39.662 23.425 14.320 1.000 6.610 207 TYR AAA O 1
ATOM 1646 N N . THR A 1 212 ? 37.852 24.061 13.157 1.000 6.056 208 THR AAA N 1
ATOM 1647 C CA . THR A 1 212 ? 37.288 24.853 14.248 1.000 5.968 208 THR AAA CA 1
ATOM 1648 C C . THR A 1 212 ? 35.764 24.708 14.232 1.000 6.007 208 THR AAA C 1
ATOM 1649 O O . THR A 1 212 ? 35.167 24.131 13.312 1.000 6.443 208 THR AAA O 1
ATOM 1653 N N . THR A 1 213 ? 35.170 25.262 15.272 1.000 6.102 209 THR AAA N 1
ATOM 1654 C CA . THR A 1 213 ? 33.718 25.366 15.434 1.000 5.897 209 THR AAA CA 1
ATOM 1655 C C . THR A 1 213 ? 33.360 26.824 15.227 1.000 5.741 209 THR AAA C 1
ATOM 1656 O O . THR A 1 213 ? 34.092 27.704 15.745 1.000 6.454 209 THR AAA O 1
ATOM 1660 N N . VAL A 1 214 ? 32.281 27.080 14.502 1.000 5.694 210 VAL AAA N 1
ATOM 1661 C CA . VAL A 1 214 ? 31.749 28.436 14.365 1.000 5.994 210 VAL AAA CA 1
ATOM 1662 C C . VAL A 1 214 ? 30.684 28.658 15.440 1.000 5.346 210 VAL AAA C 1
ATOM 1663 O O . VAL A 1 214 ? 29.944 27.744 15.800 1.000 6.146 210 VAL AAA O 1
ATOM 1667 N N . PHE A 1 215 ? 30.610 29.905 15.874 1.000 5.782 211 PHE AAA N 1
ATOM 1668 C CA . PHE A 1 215 ? 29.665 30.333 16.917 1.000 5.922 211 PHE AAA CA 1
ATOM 1669 C C . PHE A 1 215 ? 29.056 31.663 16.567 1.000 5.783 211 PHE AAA C 1
ATOM 1670 O O . PHE A 1 215 ? 29.692 32.469 15.874 1.000 6.240 211 PHE AAA O 1
ATOM 1678 N N . THR A 1 216 ? 27.872 31.900 17.099 1.000 5.581 212 THR AAA N 1
ATOM 1679 C CA . THR A 1 216 ? 27.252 33.214 17.024 1.000 5.844 212 THR AAA CA 1
ATOM 1680 C C . THR A 1 216 ? 26.748 33.604 18.406 1.000 5.488 212 THR AAA C 1
ATOM 1681 O O . THR A 1 216 ? 26.388 32.743 19.215 1.000 6.325 212 THR AAA O 1
ATOM 1685 N N . TYR A 1 217 ? 26.697 34.912 18.639 1.000 5.579 213 TYR AAA N 1
ATOM 1686 C CA . TYR A 1 217 ? 25.878 35.513 19.711 1.000 5.586 213 TYR AAA CA 1
ATOM 1687 C C . TYR A 1 217 ? 24.660 36.120 19.045 1.000 5.857 213 TYR AAA C 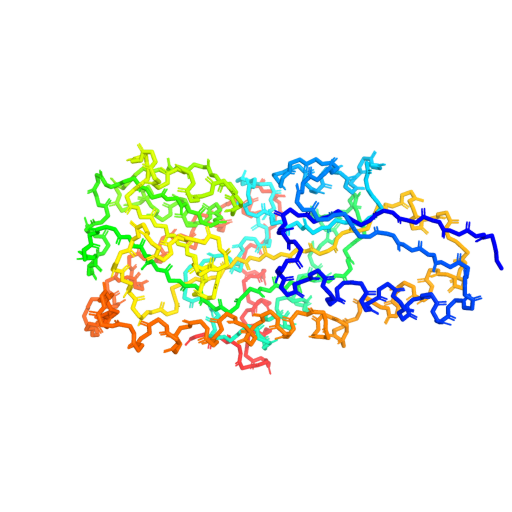1
ATOM 1688 O O . TYR A 1 217 ? 24.804 36.933 18.137 1.000 6.845 213 TYR AAA O 1
ATOM 1697 N N . ASN A 1 218 ? 23.501 35.684 19.491 1.000 6.013 214 ASN AAA N 1
ATOM 1698 C CA . ASN A 1 218 ? 22.219 36.045 18.882 1.000 6.236 214 ASN AAA CA 1
ATOM 1699 C C . ASN A 1 218 ? 21.350 36.753 19.904 1.000 6.254 214 ASN AAA C 1
ATOM 1700 O O . ASN A 1 218 ? 21.266 36.317 21.064 1.000 7.122 214 ASN AAA O 1
ATOM 1705 N N . ILE A 1 219 ? 20.692 37.802 19.465 1.000 6.445 215 ILE AAA N 1
ATOM 1706 C CA . ILE A 1 219 ? 19.796 38.609 20.324 1.000 6.893 215 ILE AAA CA 1
ATOM 1707 C C . ILE A 1 219 ? 18.368 38.441 19.804 1.000 7.323 215 ILE AAA C 1
ATOM 1708 O O . ILE A 1 219 ? 18.131 38.453 18.585 1.000 7.780 215 ILE AAA O 1
ATOM 1713 N N . GLY A 1 220 ? 17.420 38.265 20.716 1.000 7.981 216 GLY AAA N 1
ATOM 1714 C CA . GLY A 1 220 ? 16.027 38.137 20.293 1.000 8.407 216 GLY AAA CA 1
ATOM 1715 C C . GLY A 1 220 ? 15.511 39.427 19.675 1.000 8.502 216 GLY AAA C 1
ATOM 1716 O O . GLY A 1 220 ? 15.802 40.532 20.133 1.000 9.223 216 GLY AAA O 1
ATOM 1717 N N . LEU A 1 221 ? 14.741 39.294 18.616 1.000 8.611 217 LEU AAA N 1
ATOM 1718 C CA . LEU A 1 221 ? 14.176 40.473 17.923 1.000 9.064 217 LEU AAA CA 1
ATOM 1719 C C . LEU A 1 221 ? 13.155 41.192 18.798 1.000 9.302 217 LEU AAA C 1
ATOM 1720 O O . LEU A 1 221 ? 13.157 42.416 18.799 1.000 10.009 217 LEU AAA O 1
ATOM 1725 N N . LYS A 1 222 ? 12.320 40.472 19.526 1.000 10.233 218 LYS AAA N 1
ATOM 1726 C CA . LYS A 1 222 ? 11.359 41.188 20.377 1.000 11.059 218 LYS AAA CA 1
ATOM 1727 C C . LYS A 1 222 ? 12.140 41.979 21.422 1.000 10.325 218 LYS AAA C 1
ATOM 1728 O O . LYS A 1 222 ? 11.802 43.154 21.689 1.000 11.373 218 LYS AAA O 1
ATOM 1734 N N . ALA A 1 223 ? 13.156 41.363 22.036 1.000 9.584 219 ALA AAA N 1
ATOM 1735 C CA . ALA A 1 223 ? 13.962 42.041 23.074 1.000 10.114 219 ALA AAA CA 1
ATOM 1736 C C . ALA A 1 223 ? 14.617 43.299 22.496 1.000 9.247 219 ALA AAA C 1
ATOM 1737 O O . ALA A 1 223 ? 14.550 44.385 23.116 1.000 9.899 219 ALA AAA O 1
ATOM 1739 N N . TYR A 1 224 ? 15.236 43.160 21.345 1.000 8.324 220 TYR AAA N 1
ATOM 1740 C CA . TYR A 1 224 ? 15.930 44.288 20.715 1.000 7.981 220 TYR AAA CA 1
ATOM 1741 C C . TYR A 1 224 ? 14.940 45.388 20.337 1.000 8.223 220 TYR AAA C 1
ATOM 1742 O O . TYR A 1 224 ? 15.187 46.584 20.544 1.000 8.665 220 TYR AAA O 1
ATOM 1751 N N . ASN A 1 225 ? 13.813 44.985 19.764 1.000 8.763 221 ASN AAA N 1
ATOM 1752 C CA . ASN A 1 225 ? 12.848 45.966 19.236 1.000 9.880 221 ASN AAA CA 1
ATOM 1753 C C . ASN A 1 225 ? 12.118 46.689 20.363 1.000 10.221 221 ASN AAA C 1
ATOM 1754 O O . ASN A 1 225 ? 11.570 47.770 20.113 1.000 13.270 221 ASN AAA O 1
ATOM 1759 N N . ALA A 1 226 ? 12.164 46.185 21.597 1.000 9.863 222 ALA AAA N 1
ATOM 1760 C CA . ALA A 1 226 ? 11.541 46.864 22.755 1.000 10.815 222 ALA AAA CA 1
ATOM 1761 C C . ALA A 1 226 ? 12.462 47.966 23.280 1.000 11.134 222 ALA AAA C 1
ATOM 1762 O O . ALA A 1 226 ? 12.023 48.738 24.128 1.000 13.671 222 ALA AAA O 1
ATOM 1764 N N . LEU A 1 227 ? 13.710 48.014 22.848 1.000 8.858 223 LEU AAA N 1
ATOM 1765 C CA . LEU A 1 227 ? 14.672 49.024 23.301 1.000 8.793 223 LEU AAA CA 1
ATOM 1766 C C . LEU A 1 227 ? 14.300 50.388 22.706 1.000 8.487 223 LEU AAA C 1
ATOM 1767 O O . LEU A 1 227 ? 13.810 50.466 21.574 1.000 9.598 223 LEU AAA O 1
ATOM 1772 N N . SER A 1 228 ? 14.666 51.450 23.416 1.000 8.007 224 SER AAA N 1
ATOM 1773 C CA . SER A 1 228 ? 14.674 52.791 22.810 1.000 8.405 224 SER AAA CA 1
ATOM 1774 C C . SER A 1 228 ? 15.721 52.838 21.697 1.000 7.740 224 SER AAA C 1
ATOM 1775 O O . SER A 1 228 ? 16.621 51.985 21.654 1.000 8.184 224 SER AAA O 1
ATOM 1778 N N . ASP A 1 229 ? 15.646 53.842 20.844 1.000 8.162 225 ASP AAA N 1
ATOM 1779 C CA . ASP A 1 229 ? 16.691 53.990 19.816 1.000 8.600 225 ASP AAA CA 1
ATOM 1780 C C . ASP A 1 229 ? 18.068 54.203 20.450 1.000 8.089 225 ASP AAA C 1
ATOM 1781 O O . ASP A 1 229 ? 19.050 53.676 19.923 1.000 8.901 225 ASP AAA O 1
ATOM 1786 N N . ALA A 1 230 ? 18.151 54.910 21.565 1.000 8.251 226 ALA AAA N 1
ATOM 1787 C CA . ALA A 1 230 ? 19.441 55.122 22.251 1.000 8.454 226 ALA AAA CA 1
ATOM 1788 C C . ALA A 1 230 ? 19.968 53.776 22.753 1.000 7.758 226 ALA AAA C 1
ATOM 1789 O O . ALA A 1 230 ? 21.162 53.489 22.656 1.000 8.014 226 ALA AAA O 1
ATOM 1791 N N . GLN A 1 231 ? 19.092 52.945 23.299 1.000 7.246 227 GLN AAA N 1
ATOM 1792 C CA . GLN A 1 231 ? 19.498 51.610 23.780 1.000 7.273 227 GLN AAA CA 1
ATOM 1793 C C . GLN A 1 231 ? 19.914 50.717 22.610 1.000 6.794 227 GLN AAA C 1
ATOM 1794 O O . GLN A 1 231 ? 20.891 49.978 22.734 1.000 7.006 227 GLN AAA O 1
ATOM 1800 N N . LYS A 1 232 ? 19.170 50.745 21.503 1.000 7.167 228 LYS AAA N 1
ATOM 1801 C CA . LYS A 1 232 ? 19.542 49.963 20.309 1.000 7.337 228 LYS AAA CA 1
ATOM 1802 C C . LYS A 1 232 ? 20.940 50.363 19.859 1.000 7.279 228 LYS AAA C 1
ATOM 1803 O O . LYS A 1 232 ? 21.730 49.478 19.502 1.000 7.694 228 LYS AAA O 1
ATOM 1809 N N . LYS A 1 233 ? 21.245 51.660 19.865 1.000 7.328 229 LYS AAA N 1
ATOM 1810 C CA . LYS A 1 233 ? 22.565 52.136 19.435 1.000 7.372 229 LYS AAA CA 1
ATOM 1811 C C . LYS A 1 233 ? 23.656 51.565 20.343 1.000 6.879 229 LYS AAA C 1
ATOM 1812 O O . LYS A 1 233 ? 24.722 51.152 19.867 1.000 7.400 229 LYS AAA O 1
ATOM 1818 N N . ILE A 1 234 ? 23.407 51.522 21.647 1.000 6.606 230 ILE AAA N 1
ATOM 1819 C CA . ILE A 1 234 ? 24.401 50.952 22.594 1.000 6.912 230 ILE AAA CA 1
ATOM 1820 C C . ILE A 1 234 ? 24.596 49.478 22.302 1.000 6.690 230 ILE AAA C 1
ATOM 1821 O O . ILE A 1 234 ? 25.750 49.002 22.277 1.000 7.111 230 ILE AAA O 1
ATOM 1826 N N . ILE A 1 235 ? 23.523 48.740 22.055 1.000 6.689 231 ILE AAA N 1
ATOM 1827 C CA . ILE A 1 235 ? 23.689 47.317 21.713 1.000 6.378 231 ILE AAA CA 1
ATOM 1828 C C . ILE A 1 235 ? 24.469 47.204 20.404 1.000 6.679 231 ILE AAA C 1
ATOM 1829 O O . ILE A 1 235 ? 25.419 46.409 20.312 1.000 7.244 231 ILE AAA O 1
ATOM 1834 N N . ASP A 1 236 ? 24.084 47.955 19.383 1.000 6.884 232 ASP AAA N 1
ATOM 1835 C CA . ASP A 1 236 ? 24.783 47.876 18.091 1.000 7.428 232 ASP AAA CA 1
ATOM 1836 C C . ASP A 1 236 ? 26.263 48.163 18.274 1.000 7.180 232 ASP AAA C 1
ATOM 1837 O O . ASP A 1 236 ? 27.116 47.480 17.665 1.000 7.692 232 ASP AAA O 1
ATOM 1842 N N . ASP A 1 237 ? 26.592 49.163 19.083 1.000 7.121 233 ASP AAA N 1
ATOM 1843 C CA . ASP A 1 237 ? 27.994 49.525 19.328 1.000 7.177 233 ASP AAA CA 1
ATOM 1844 C C . ASP A 1 237 ? 28.743 48.434 20.077 1.000 7.148 233 ASP AAA C 1
ATOM 1845 O O . ASP A 1 237 ? 29.974 48.502 20.129 1.000 9.026 233 ASP AAA O 1
ATOM 1850 N N . HIS A 1 238 ? 28.052 47.490 20.695 1.000 6.612 234 HIS AAA N 1
ATOM 1851 C CA . HIS A 1 238 ? 28.671 46.355 21.372 1.000 6.655 234 HIS AAA CA 1
ATOM 1852 C C . HIS A 1 238 ? 28.586 45.069 20.535 1.000 6.970 234 HIS AAA C 1
ATOM 1853 O O . HIS A 1 238 ? 28.935 43.978 21.018 1.000 7.785 234 HIS AAA O 1
ATOM 1860 N N A CYS A 1 239 ? 28.256 45.188 19.249 0.500 6.840 235 CYS AAA N 1
ATOM 1861 N N B CYS A 1 239 ? 28.180 45.207 19.276 0.500 7.266 235 CYS AAA N 1
ATOM 1862 C CA A CYS A 1 239 ? 28.161 44.025 18.335 0.500 7.308 235 CYS AAA CA 1
ATOM 1863 C CA B CYS A 1 239 ? 28.096 44.101 18.299 0.500 7.723 235 CYS AAA CA 1
ATOM 1864 C C A CYS A 1 239 ? 29.124 44.182 17.153 0.500 7.254 235 CYS AAA C 1
ATOM 1865 C C B CYS A 1 239 ? 28.935 44.475 17.077 0.500 9.001 235 CYS AAA C 1
ATOM 1866 O O A CYS A 1 239 ? 29.021 43.506 16.183 0.500 8.106 235 CYS AAA O 1
ATOM 1867 O O B CYS A 1 239 ? 28.397 44.460 15.958 0.500 13.194 235 CYS AAA O 1
ATOM 1872 N N . THR A 1 240 ? 30.144 44.972 17.325 1.000 9.164 236 THR AAA N 1
ATOM 1873 C CA . THR A 1 240 ? 31.122 45.323 16.303 1.000 8.053 236 THR AAA CA 1
ATOM 1874 C C . THR A 1 240 ? 32.296 44.348 16.363 1.000 7.510 236 THR AAA C 1
ATOM 1875 O O . THR A 1 240 ? 32.453 43.561 17.295 1.000 7.889 236 THR AAA O 1
ATOM 1879 N N . PRO A 1 241 ? 33.174 44.396 15.346 1.000 7.833 237 PRO AAA N 1
ATOM 1880 C CA . PRO A 1 241 ? 34.378 43.578 15.382 1.000 8.960 237 PRO AAA CA 1
ATOM 1881 C C . PRO A 1 241 ? 35.201 43.800 16.649 1.000 9.708 237 PRO AAA C 1
ATOM 1882 O O . PRO A 1 241 ? 35.766 42.841 17.180 1.000 10.492 237 PRO AAA O 1
ATOM 1886 N N . GLU A 1 242 ? 35.305 45.043 17.122 1.000 10.456 238 GLU AAA N 1
ATOM 1887 C CA . GLU A 1 242 ? 36.009 45.386 18.394 1.000 13.892 238 GLU AAA CA 1
ATOM 1888 C C . GLU A 1 242 ? 35.541 44.489 19.516 1.000 9.209 238 GLU AAA C 1
ATOM 1889 O O . GLU A 1 242 ? 36.372 43.988 20.296 1.000 9.520 238 GLU AAA O 1
ATOM 1895 N N . TRP A 1 243 ? 34.240 44.353 19.630 1.000 8.806 239 TRP AAA N 1
ATOM 1896 C CA . TRP A 1 243 ? 33.668 43.577 20.734 1.000 8.639 239 TRP AAA CA 1
ATOM 1897 C C . TRP A 1 243 ? 33.717 42.078 20.457 1.000 7.670 239 TRP AAA C 1
ATOM 1898 O O . TRP A 1 243 ? 33.900 41.325 21.406 1.000 8.971 239 TRP AAA O 1
ATOM 1909 N N . ALA A 1 244 ? 33.648 41.647 19.195 1.000 7.127 240 ALA AAA N 1
ATOM 1910 C CA . ALA A 1 244 ? 33.898 40.222 18.915 1.000 7.369 240 ALA AAA CA 1
ATOM 1911 C C . ALA A 1 244 ? 35.274 39.850 19.468 1.000 7.036 240 ALA AAA C 1
ATOM 1912 O O . ALA A 1 244 ? 35.428 38.817 20.114 1.000 7.893 240 ALA AAA O 1
ATOM 1914 N N . SER A 1 245 ? 36.263 40.681 19.192 1.000 7.583 241 SER AAA N 1
ATOM 1915 C CA . SER A 1 245 ? 37.631 40.428 19.688 1.000 8.419 241 SER AAA CA 1
ATOM 1916 C C . SER A 1 245 ? 37.671 40.525 21.222 1.000 8.133 241 SER AAA C 1
ATOM 1917 O O . SER A 1 245 ? 38.276 39.669 21.879 1.000 8.829 241 SER AAA O 1
ATOM 1920 N N . LYS A 1 246 ? 37.099 41.577 21.791 1.000 8.478 242 LYS AAA N 1
ATOM 1921 C CA . LYS A 1 246 ? 37.180 41.720 23.254 1.000 9.420 242 LYS AAA CA 1
ATOM 1922 C C . LYS A 1 246 ? 36.531 40.548 23.973 1.000 9.486 242 LYS AAA C 1
ATOM 1923 O O . LYS A 1 246 ? 37.067 40.135 25.005 1.000 12.913 242 LYS AAA O 1
ATOM 1929 N N . VAL A 1 247 ? 35.409 40.042 23.480 1.000 8.071 243 VAL AAA N 1
ATOM 1930 C CA . VAL A 1 247 ? 34.697 38.938 24.157 1.000 8.142 243 VAL AAA CA 1
ATOM 1931 C C . VAL A 1 247 ? 35.445 37.629 23.946 1.000 7.623 243 VAL AAA C 1
ATOM 1932 O O . VAL A 1 247 ? 35.449 36.804 24.860 1.000 9.940 243 VAL AAA O 1
ATOM 1936 N N . THR A 1 248 ? 36.015 37.394 22.758 1.000 6.959 244 THR AAA N 1
ATOM 1937 C CA . THR A 1 248 ? 36.479 36.046 22.388 1.000 7.018 244 THR AAA CA 1
ATOM 1938 C C . THR A 1 248 ? 37.991 35.857 22.438 1.000 7.160 244 THR AAA C 1
ATOM 1939 O O . THR A 1 248 ? 38.435 34.719 22.573 1.000 8.073 244 THR AAA O 1
ATOM 1943 N N . ASP A 1 249 ? 38.774 36.913 22.333 1.000 7.809 245 ASP AAA N 1
ATOM 1944 C CA . ASP A 1 249 ? 40.238 36.754 22.352 1.000 8.112 245 ASP AAA CA 1
ATOM 1945 C C . ASP A 1 249 ? 40.716 36.045 23.609 1.000 7.440 245 ASP AAA C 1
ATOM 1946 O O . ASP A 1 249 ? 41.636 35.240 23.523 1.000 8.200 245 ASP AAA O 1
ATOM 1951 N N . PRO A 1 250 ? 40.169 36.312 24.821 1.000 7.693 246 PRO AAA N 1
ATOM 1952 C CA . PRO A 1 250 ? 40.661 35.563 25.984 1.000 7.889 246 PRO AAA CA 1
ATOM 1953 C C . PRO A 1 250 ? 40.415 34.057 25.834 1.000 7.080 246 PRO AAA C 1
ATOM 1954 O O . PRO A 1 250 ? 41.219 33.250 26.287 1.000 8.426 246 PRO AAA O 1
ATOM 1958 N N . TRP A 1 251 ? 39.325 33.678 25.190 1.000 6.668 247 TRP AAA N 1
ATOM 1959 C CA . TRP A 1 251 ? 39.048 32.254 24.950 1.000 6.704 247 TRP AAA CA 1
ATOM 1960 C C . TRP A 1 251 ? 40.090 31.679 23.989 1.000 6.068 247 TRP AAA C 1
ATOM 1961 O O . TRP A 1 251 ? 40.638 30.582 24.233 1.000 6.782 247 TRP AAA O 1
ATOM 1972 N N . THR A 1 252 ? 40.398 32.417 22.935 1.000 6.708 248 THR AAA N 1
ATOM 1973 C CA . THR A 1 252 ? 41.439 31.954 22.006 1.000 7.191 248 THR AAA CA 1
ATOM 1974 C C . THR A 1 252 ? 42.739 31.697 22.773 1.000 7.047 248 THR AAA C 1
ATOM 1975 O O . THR A 1 252 ? 43.394 30.664 22.581 1.000 8.203 248 THR AAA O 1
ATOM 1979 N N . ASP A 1 253 ? 43.160 32.682 23.575 1.000 7.418 249 ASP AAA N 1
ATOM 1980 C CA . ASP A 1 253 ? 44.410 32.539 24.336 1.000 8.685 249 ASP AAA CA 1
ATOM 1981 C C . ASP A 1 253 ? 44.387 31.338 25.270 1.000 7.329 249 ASP AAA C 1
ATOM 1982 O O . ASP A 1 253 ? 45.385 30.625 25.387 1.000 7.836 249 ASP AAA O 1
ATOM 1987 N N . PHE A 1 254 ? 43.252 31.115 25.940 1.000 7.301 250 PHE AAA N 1
ATOM 1988 C CA . PHE A 1 254 ? 43.099 29.977 26.860 1.000 7.116 250 PHE AAA CA 1
ATOM 1989 C C . PHE A 1 254 ? 43.273 28.658 26.125 1.000 6.357 250 PHE AAA C 1
ATOM 1990 O O . PHE A 1 254 ? 43.939 27.736 26.628 1.000 6.869 250 PHE AAA O 1
ATOM 1998 N N . GLU A 1 255 ? 42.651 28.542 24.965 1.000 6.354 251 GLU AAA N 1
ATOM 1999 C CA . GLU A 1 255 ? 42.719 27.278 24.211 1.000 6.811 251 GLU AAA CA 1
ATOM 2000 C C . GLU A 1 255 ? 44.145 27.022 23.687 1.000 6.846 251 GLU AAA C 1
ATOM 2001 O O . GLU A 1 255 ? 44.646 25.897 23.789 1.000 7.710 251 GLU AAA O 1
ATOM 2007 N N . ALA A 1 256 ? 44.801 28.063 23.189 1.000 7.002 252 ALA AAA N 1
ATOM 2008 C CA . ALA A 1 256 ? 46.181 27.901 22.676 1.000 7.949 252 ALA AAA CA 1
ATOM 2009 C C . ALA A 1 256 ? 47.132 27.566 23.822 1.000 7.583 252 ALA AAA C 1
ATOM 2010 O O . ALA A 1 256 ? 48.067 26.754 23.650 1.000 8.673 252 ALA AAA O 1
ATOM 2012 N N . ASN A 1 257 ? 46.918 28.170 24.979 1.000 7.767 253 ASN AAA N 1
ATOM 2013 C CA . ASN A 1 257 ? 47.710 27.831 26.184 1.000 8.150 253 ASN AAA CA 1
ATOM 2014 C C . ASN A 1 257 ? 47.533 26.359 26.528 1.000 7.709 253 ASN AAA C 1
ATOM 2015 O O . ASN A 1 257 ? 48.496 25.679 26.925 1.000 8.360 253 ASN AAA O 1
ATOM 2020 N N . GLY A 1 258 ? 46.313 25.842 26.373 1.000 8.218 254 GLY AAA N 1
ATOM 2021 C CA . GLY A 1 258 ? 46.012 24.443 26.677 1.000 7.780 254 GLY AAA CA 1
ATOM 2022 C C . GLY A 1 258 ? 46.873 23.493 25.886 1.000 7.396 254 GLY AAA C 1
ATOM 2023 O O . GLY A 1 258 ? 47.219 22.422 26.376 1.000 8.362 254 GLY AAA O 1
ATOM 2024 N N . ARG A 1 259 ? 47.152 23.818 24.640 1.000 7.818 255 ARG AAA N 1
ATOM 2025 C CA A ARG A 1 259 ? 47.993 22.944 23.813 0.500 8.052 255 ARG AAA CA 1
ATOM 2026 C CA B ARG A 1 259 ? 47.994 22.927 23.816 0.500 8.177 255 ARG AAA CA 1
ATOM 2027 C C . ARG A 1 259 ? 49.407 22.864 24.406 1.000 8.087 255 ARG AAA C 1
ATOM 2028 O O . ARG A 1 259 ? 49.982 21.769 24.507 1.000 8.634 255 ARG AAA O 1
ATOM 2043 N N . VAL A 1 260 ? 50.003 24.003 24.726 1.000 7.993 256 VAL AAA N 1
ATOM 2044 C CA . VAL A 1 260 ? 51.366 24.023 25.311 1.000 8.542 256 VAL AAA CA 1
ATOM 2045 C C . VAL A 1 260 ? 51.361 23.256 26.644 1.000 7.448 256 VAL AAA C 1
ATOM 2046 O O . VAL A 1 260 ? 52.295 22.464 26.905 1.000 8.091 256 VAL AAA O 1
ATOM 2050 N N . LYS A 1 261 ? 50.315 23.399 27.440 1.000 7.444 257 LYS AAA N 1
ATOM 2051 C CA . LYS A 1 261 ? 50.203 22.679 28.721 1.000 8.088 257 LYS AAA CA 1
ATOM 2052 C C . LYS A 1 261 ? 50.143 21.172 28.464 1.000 7.671 257 LYS AAA C 1
ATOM 2053 O O . LYS A 1 261 ? 50.827 20.393 29.144 1.000 8.786 257 LYS AAA O 1
ATOM 2059 N N . MET A 1 262 ? 49.315 20.745 27.521 1.000 7.668 258 MET AAA N 1
ATOM 2060 C CA . MET A 1 262 ? 49.152 19.306 27.235 1.000 7.935 258 MET AAA CA 1
ATOM 2061 C C . MET A 1 262 ? 50.480 18.696 26.787 1.000 7.437 258 MET AAA C 1
ATOM 2062 O O . MET A 1 262 ? 50.787 17.548 27.150 1.000 8.586 258 MET AAA O 1
ATOM 2067 N N . LYS A 1 263 ? 51.226 19.434 25.967 1.000 7.690 259 LYS AAA N 1
ATOM 2068 C CA . LYS A 1 263 ? 52.488 18.922 25.419 1.000 8.582 259 LYS AAA CA 1
ATOM 2069 C C . LYS A 1 263 ? 53.577 18.774 26.488 1.000 8.837 259 LYS AAA C 1
ATOM 2070 O O . LYS A 1 263 ? 54.570 18.076 26.228 1.000 10.306 259 LYS AAA O 1
ATOM 2076 N N . ALA A 1 264 ? 53.395 19.327 27.675 1.000 9.527 260 ALA AAA N 1
ATOM 2077 C CA . ALA A 1 264 ? 54.345 19.160 28.781 1.000 10.628 260 ALA AAA CA 1
ATOM 2078 C C . ALA A 1 264 ? 53.983 17.995 29.703 1.000 11.487 260 ALA AAA C 1
ATOM 2079 O O . ALA A 1 264 ? 54.808 17.665 30.564 1.000 14.598 260 ALA AAA O 1
ATOM 2081 N N . LEU A 1 265 ? 52.858 17.326 29.511 1.000 9.686 261 LEU AAA N 1
ATOM 2082 C CA . LEU A 1 265 ? 52.419 16.243 30.422 1.000 9.748 261 LEU AAA CA 1
ATOM 2083 C C . LEU A 1 265 ? 52.978 14.890 29.994 1.000 10.147 261 LEU AAA C 1
ATOM 2084 O O . LEU A 1 265 ? 52.682 14.421 28.888 1.000 12.833 261 LEU AAA O 1
ATOM 2089 N N . GLN A 1 266 ? 53.730 14.241 30.881 1.000 9.719 262 GLN AAA N 1
ATOM 2090 C CA . GLN A 1 266 ? 54.396 12.984 30.501 1.000 10.077 262 GLN AAA CA 1
ATOM 2091 C C . GLN A 1 266 ? 53.448 11.803 30.369 1.000 10.692 262 GLN AAA C 1
ATOM 2092 O O . GLN A 1 266 ? 53.887 10.770 29.807 1.000 11.935 262 GLN AAA O 1
ATOM 2098 N N . ASP A 1 267 ? 52.222 11.906 30.840 1.000 10.670 263 ASP AAA N 1
ATOM 2099 C CA . ASP A 1 267 ? 51.229 10.814 30.779 1.000 11.262 263 ASP AAA CA 1
ATOM 2100 C C . ASP A 1 267 ? 50.329 10.960 29.557 1.000 10.344 263 ASP AAA C 1
ATOM 2101 O O . ASP A 1 267 ? 49.410 10.147 29.405 1.000 12.865 263 ASP AAA O 1
ATOM 2106 N N . HIS A 1 268 ? 50.620 11.909 28.678 1.000 9.048 264 HIS AAA N 1
ATOM 2107 C CA . HIS A 1 268 ? 49.908 12.088 27.404 1.000 8.378 264 HIS AAA CA 1
ATOM 2108 C C . HIS A 1 268 ? 50.865 11.910 26.243 1.000 8.817 264 HIS AAA C 1
ATOM 2109 O O . HIS A 1 268 ? 52.065 12.147 26.389 1.000 11.372 264 HIS AAA O 1
ATOM 2116 N N . GLU A 1 269 ? 50.328 11.468 25.129 1.000 8.076 265 GLU AAA N 1
ATOM 2117 C CA . GLU A 1 269 ? 51.107 11.368 23.888 1.000 7.530 265 GLU AAA CA 1
ATOM 2118 C C . GLU A 1 269 ? 50.517 12.362 22.889 1.000 7.260 265 GLU AAA C 1
ATOM 2119 O O . GLU A 1 269 ? 49.468 12.078 22.285 1.000 8.056 265 GLU AAA O 1
ATOM 2125 N N . VAL A 1 270 ? 51.181 13.493 22.753 1.000 7.632 266 VAL AAA N 1
ATOM 2126 C CA . VAL A 1 270 ? 50.823 14.490 21.729 1.000 7.658 266 VAL AAA CA 1
ATOM 2127 C C . VAL A 1 270 ? 51.778 14.213 20.582 1.000 8.852 266 VAL AAA C 1
ATOM 2128 O O . VAL A 1 270 ? 52.994 14.332 20.746 1.000 12.256 266 VAL AAA O 1
ATOM 2132 N N . TYR A 1 271 ? 51.252 13.787 19.462 1.000 8.461 267 TYR AAA N 1
ATOM 2133 C CA . TYR A 1 271 ? 52.064 13.292 18.346 1.000 9.451 267 TYR AAA CA 1
ATOM 2134 C C . TYR A 1 271 ? 51.819 14.112 17.098 1.000 9.001 267 TYR AAA C 1
ATOM 2135 O O . TYR A 1 271 ? 50.709 14.538 16.805 1.000 8.928 267 TYR AAA O 1
ATOM 2144 N N . PRO A 1 272 ? 52.887 14.347 16.324 1.000 11.083 268 PRO AAA N 1
ATOM 2145 C CA . PRO A 1 272 ? 52.750 15.007 15.042 1.000 12.411 268 PRO AAA CA 1
ATOM 2146 C C . PRO A 1 272 ? 52.320 14.024 13.952 1.000 11.723 268 PRO AAA C 1
ATOM 2147 O O . PRO A 1 272 ? 52.436 12.832 14.144 1.000 12.223 268 PRO AAA O 1
ATOM 2151 N N . LEU A 1 273 ? 51.853 14.566 12.839 1.000 11.798 269 LEU AAA N 1
ATOM 2152 C CA . LEU A 1 273 ? 51.722 13.782 11.590 1.000 12.774 269 LEU AAA CA 1
ATOM 2153 C C . LEU A 1 273 ? 52.925 14.019 10.701 1.000 15.052 269 LEU AAA C 1
ATOM 2154 O O . LEU A 1 273 ? 53.443 15.143 10.691 1.000 16.823 269 LEU AAA O 1
ATOM 2159 N N . THR A 1 274 ? 53.298 12.995 9.924 1.000 15.048 270 THR AAA N 1
ATOM 2160 C CA . THR A 1 274 ? 54.163 13.139 8.745 1.000 16.379 270 THR AAA CA 1
ATOM 2161 C C . THR A 1 274 ? 53.448 13.939 7.664 1.000 15.325 270 THR AAA C 1
ATOM 2162 O O . THR A 1 274 ? 52.214 13.987 7.673 1.000 14.570 270 THR AAA O 1
ATOM 2166 N N . ASP A 1 275 ? 54.196 14.523 6.726 1.000 17.573 271 ASP AAA N 1
ATOM 2167 C CA . ASP A 1 275 ? 53.623 15.277 5.571 1.000 18.520 271 ASP AAA CA 1
ATOM 2168 C C . ASP A 1 275 ? 52.676 14.346 4.817 1.000 16.861 271 ASP AAA C 1
ATOM 2169 O O . ASP A 1 275 ? 51.578 14.823 4.417 1.000 17.382 271 ASP AAA O 1
ATOM 2174 N N . ALA A 1 276 ? 53.055 13.079 4.628 1.000 16.436 272 ALA AAA N 1
ATOM 2175 C CA . ALA A 1 276 ? 52.243 12.079 3.899 1.000 16.569 272 ALA AAA CA 1
ATOM 2176 C C . ALA A 1 276 ? 50.917 11.847 4.633 1.000 14.335 272 ALA AAA C 1
ATOM 2177 O O . ALA A 1 276 ? 49.829 11.835 3.998 1.000 15.157 272 ALA AAA O 1
ATOM 2179 N N . GLN A 1 277 ? 50.977 11.672 5.943 1.000 13.659 273 GLN AAA N 1
ATOM 2180 C CA . GLN A 1 277 ? 49.747 11.469 6.728 1.000 13.265 273 GLN AAA CA 1
ATOM 2181 C C . GLN A 1 277 ? 48.870 12.725 6.658 1.000 13.543 273 GLN AAA C 1
ATOM 2182 O O . GLN A 1 277 ? 47.677 12.624 6.417 1.000 14.841 273 GLN AAA O 1
ATOM 2188 N N . LEU A 1 278 ? 49.460 13.893 6.847 1.000 12.700 274 LEU AAA N 1
ATOM 2189 C CA . LEU A 1 278 ? 48.637 15.133 6.813 1.000 13.571 274 LEU AAA CA 1
ATOM 2190 C C . LEU A 1 278 ? 48.005 15.290 5.435 1.000 14.810 274 LEU AAA C 1
ATOM 2191 O O . LEU A 1 278 ? 46.897 15.792 5.351 1.000 16.527 274 LEU AAA O 1
ATOM 2196 N N . ALA A 1 279 ? 48.725 14.984 4.365 1.000 15.756 275 ALA AAA N 1
ATOM 2197 C CA . ALA A 1 279 ? 48.153 15.117 3.000 1.000 14.869 275 ALA AAA CA 1
ATOM 2198 C C . ALA A 1 279 ? 46.967 14.181 2.813 1.000 15.929 275 ALA AAA C 1
ATOM 2199 O O . ALA A 1 279 ? 46.047 14.610 2.143 1.000 19.497 275 ALA AAA O 1
ATOM 2201 N N . GLU A 1 280 ? 47.000 12.995 3.384 1.000 12.791 276 GLU AAA N 1
ATOM 2202 C CA . GLU A 1 280 ? 45.846 12.057 3.319 1.000 15.446 276 GLU AAA CA 1
ATOM 2203 C C . GLU A 1 280 ? 44.686 12.756 3.994 1.000 18.445 276 GLU AAA C 1
ATOM 2204 O O . GLU A 1 280 ? 43.545 12.554 3.550 1.000 18.162 276 GLU AAA O 1
ATOM 2210 N N . TRP A 1 281 ? 44.951 13.418 5.129 1.000 16.503 277 TRP AAA N 1
ATOM 2211 C CA . TRP A 1 281 ? 43.866 14.142 5.796 1.000 15.482 277 TRP AAA CA 1
ATOM 2212 C C . TRP A 1 281 ? 43.367 15.288 4.910 1.000 14.497 277 TRP AAA C 1
ATOM 2213 O O . TRP A 1 281 ? 42.189 15.417 4.775 1.000 15.619 277 TRP AAA O 1
ATOM 2224 N N . LYS A 1 282 ? 44.253 16.109 4.362 1.000 15.020 278 LYS AAA N 1
ATOM 2225 C CA . LYS A 1 282 ? 43.792 17.261 3.529 1.000 16.719 278 LYS AAA CA 1
ATOM 2226 C C . LYS A 1 282 ? 43.054 16.757 2.299 1.000 16.962 278 LYS AAA C 1
ATOM 2227 O O . LYS A 1 282 ? 42.054 17.342 1.906 1.000 17.714 278 LYS AAA O 1
ATOM 2233 N N . LYS A 1 283 ? 43.651 15.764 1.666 1.000 21.814 279 LYS AAA N 1
ATOM 2234 C CA . LYS A 1 283 ? 43.121 15.184 0.421 1.000 22.735 279 LYS AAA CA 1
ATOM 2235 C C . LYS A 1 283 ? 41.811 14.496 0.769 1.000 19.846 279 LYS AAA C 1
ATOM 2236 O O . LYS A 1 283 ? 40.837 14.721 0.053 1.000 24.149 279 LYS AAA O 1
ATOM 2242 N N . ALA A 1 284 ? 41.771 13.746 1.877 1.000 20.977 280 ALA AAA N 1
ATOM 2243 C CA . ALA A 1 284 ? 40.612 12.905 2.257 1.000 20.150 280 ALA AAA CA 1
ATOM 2244 C C . ALA A 1 284 ? 39.441 13.779 2.711 1.000 19.244 280 ALA AAA C 1
ATOM 2245 O O . ALA A 1 284 ? 38.286 13.314 2.644 1.000 21.495 280 ALA AAA O 1
ATOM 2247 N N . THR A 1 285 ? 39.710 14.983 3.196 1.000 18.093 281 THR AAA N 1
ATOM 2248 C CA . THR A 1 285 ? 38.647 15.885 3.727 1.000 15.460 281 THR AAA CA 1
ATOM 2249 C C . THR A 1 285 ? 38.058 16.700 2.574 1.000 14.089 281 THR AAA C 1
ATOM 2250 O O . THR A 1 285 ? 36.997 17.285 2.760 1.000 14.636 281 THR AAA O 1
ATOM 2254 N N . LYS A 1 286 ? 38.676 16.727 1.410 1.000 17.271 282 LYS AAA N 1
ATOM 2255 C CA . LYS A 1 286 ? 38.184 17.592 0.294 1.000 17.965 282 LYS AAA CA 1
ATOM 2256 C C . LYS A 1 286 ? 36.735 17.305 -0.075 1.000 13.977 282 LYS AAA C 1
ATOM 2257 O O . LYS A 1 286 ? 36.021 18.269 -0.349 1.000 16.629 282 LYS AAA O 1
ATOM 2263 N N . PRO A 1 287 ? 36.197 16.062 -0.116 1.000 15.848 283 PRO AAA N 1
ATOM 2264 C CA . PRO A 1 287 ? 34.778 15.821 -0.478 1.000 14.273 283 PRO AAA CA 1
ATOM 2265 C C . PRO A 1 287 ? 33.729 16.534 0.401 1.000 13.829 283 PRO AAA C 1
ATOM 2266 O O . PRO A 1 287 ? 32.551 16.731 0.011 1.000 14.434 283 PRO AAA O 1
ATOM 2270 N N . LEU A 1 288 ? 34.173 16.979 1.555 1.000 11.803 284 LEU AAA N 1
ATOM 2271 C CA . LEU A 1 288 ? 33.262 17.697 2.442 1.000 11.189 284 LEU AAA CA 1
ATOM 2272 C C . LEU A 1 288 ? 32.838 19.020 1.808 1.000 10.293 284 LEU AAA C 1
ATOM 2273 O O . LEU A 1 288 ? 31.746 19.496 2.102 1.000 11.178 284 LEU AAA O 1
ATOM 2278 N N . ARG A 1 289 ? 33.702 19.609 0.984 1.000 10.678 285 ARG AAA N 1
ATOM 2279 C CA . ARG A 1 289 ? 33.335 20.878 0.337 1.000 11.370 285 ARG AAA CA 1
ATOM 2280 C C . ARG A 1 289 ? 32.162 20.669 -0.637 1.000 10.631 285 ARG AAA C 1
ATOM 2281 O O . ARG A 1 289 ? 31.251 21.506 -0.648 1.000 11.085 285 ARG AAA O 1
ATOM 2289 N N . ASP A 1 290 ? 32.137 19.581 -1.396 1.000 12.240 286 ASP AAA N 1
ATOM 2290 C CA . ASP A 1 290 ? 31.010 19.377 -2.331 1.000 12.693 286 ASP AAA CA 1
ATOM 2291 C C . ASP A 1 290 ? 29.731 19.122 -1.558 1.000 10.781 286 ASP AAA C 1
ATOM 2292 O O . ASP A 1 290 ? 28.668 19.598 -1.985 1.000 11.848 286 ASP AAA O 1
ATOM 2297 N N . SER A 1 291 ? 29.819 18.404 -0.438 1.000 10.612 287 SER AAA N 1
ATOM 2298 C CA . SER A 1 291 ? 28.626 18.187 0.393 1.000 10.070 287 SER AAA CA 1
ATOM 2299 C C . SER A 1 291 ? 28.103 19.539 0.906 1.000 8.561 287 SER AAA C 1
ATOM 2300 O O . SER A 1 291 ? 26.885 19.784 0.855 1.000 10.578 287 SER AAA O 1
ATOM 2303 N N . TRP A 1 292 ? 29.017 20.361 1.400 1.000 9.011 288 TRP AAA N 1
ATOM 2304 C CA . TRP A 1 292 ? 28.665 21.717 1.864 1.000 9.121 288 TRP AAA CA 1
ATOM 2305 C C . TRP A 1 292 ? 27.970 22.502 0.738 1.000 9.432 288 TRP AAA C 1
ATOM 2306 O O . TRP A 1 292 ? 26.928 23.127 0.956 1.000 9.765 288 TRP AAA O 1
ATOM 2317 N N . ALA A 1 293 ? 28.576 22.477 -0.439 1.000 9.484 289 ALA AAA N 1
ATOM 2318 C CA . ALA A 1 293 ? 28.081 23.293 -1.571 1.000 10.150 289 ALA AAA CA 1
ATOM 2319 C C . ALA A 1 293 ? 26.675 22.834 -1.968 1.000 10.115 289 ALA AAA C 1
ATOM 2320 O O . ALA A 1 293 ? 25.817 23.670 -2.255 1.000 10.851 289 ALA AAA O 1
ATOM 2322 N N . GLU A 1 294 ? 26.454 21.514 -2.004 1.000 10.259 290 GLU AAA N 1
ATOM 2323 C CA . GLU A 1 294 ? 25.126 20.980 -2.361 1.000 11.055 290 GLU AAA CA 1
ATOM 2324 C C . GLU A 1 294 ? 24.085 21.464 -1.363 1.000 10.928 290 GLU AAA C 1
ATOM 2325 O O . GLU A 1 294 ? 22.961 21.775 -1.764 1.000 12.279 290 GLU AAA O 1
ATOM 2331 N N . GLN A 1 295 ? 24.421 21.482 -0.065 1.000 10.142 291 GLN AAA N 1
ATOM 2332 C CA . GLN A 1 295 ? 23.449 21.935 0.960 1.000 10.858 291 GLN AAA CA 1
ATOM 2333 C C . GLN A 1 295 ? 23.154 23.420 0.763 1.000 10.128 291 GLN AAA C 1
ATOM 2334 O O . GLN A 1 295 ? 21.996 23.839 0.953 1.000 11.484 291 GLN AAA O 1
ATOM 2340 N N . VAL A 1 296 ? 24.167 24.218 0.427 1.000 9.850 292 VAL AAA N 1
ATOM 2341 C CA . VAL A 1 296 ? 23.915 25.650 0.144 1.000 10.196 292 VAL AAA CA 1
ATOM 2342 C C . VAL A 1 296 ? 22.997 25.803 -1.076 1.000 10.311 292 VAL AAA C 1
ATOM 2343 O O . VAL A 1 296 ? 22.017 26.566 -1.018 1.000 12.552 292 VAL AAA O 1
ATOM 2347 N N . LYS A 1 297 ? 23.299 25.072 -2.138 1.000 11.576 293 LYS AAA N 1
ATOM 2348 C CA . LYS A 1 297 ? 22.466 25.176 -3.355 1.000 13.695 293 LYS AAA CA 1
ATOM 2349 C C . LYS A 1 297 ? 21.024 24.770 -3.067 1.000 15.405 293 LYS AAA C 1
ATOM 2350 O O . LYS A 1 297 ? 20.087 25.441 -3.527 1.000 17.113 293 LYS AAA O 1
ATOM 2356 N N A LYS A 1 298 ? 20.830 23.670 -2.338 0.500 15.283 294 LYS AAA N 1
ATOM 2357 N N B LYS A 1 298 ? 20.821 23.705 -2.310 0.500 15.328 294 LYS AAA N 1
ATOM 2358 C CA . LYS A 1 298 ? 19.466 23.180 -2.024 1.000 17.668 294 LYS AAA CA 1
ATOM 2359 C C A LYS A 1 298 ? 18.674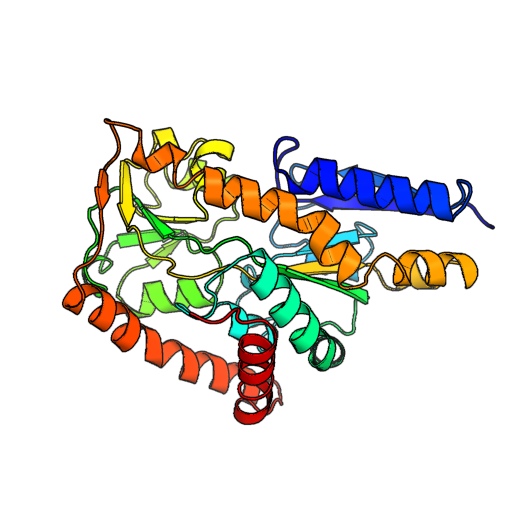 24.252 -1.267 0.500 16.446 294 LYS AAA C 1
ATOM 2360 C C B LYS A 1 298 ? 18.660 24.167 -1.171 0.500 17.219 294 LYS AAA C 1
ATOM 2361 O O A LYS A 1 298 ? 17.456 24.355 -1.499 0.500 20.422 294 LYS AAA O 1
ATOM 2362 O O B LYS A 1 298 ? 17.417 24.124 -1.243 0.500 20.998 294 LYS AAA O 1
ATOM 2373 N N . SER A 1 299 ? 19.335 25.040 -0.422 1.000 15.162 295 SER AAA N 1
ATOM 2374 C CA . SER A 1 299 ? 18.695 26.079 0.411 1.000 16.645 295 SER AAA CA 1
ATOM 2375 C C . SER A 1 299 ? 18.547 27.393 -0.365 1.000 16.235 295 SER AAA C 1
ATOM 2376 O O . SER A 1 299 ? 18.035 28.348 0.207 1.000 20.846 295 SER AAA O 1
ATOM 2379 N N . GLY A 1 300 ? 18.988 27.432 -1.619 1.000 15.784 296 GLY AAA N 1
ATOM 2380 C CA . GLY A 1 300 ? 18.772 28.588 -2.503 1.000 17.221 296 GLY AAA CA 1
ATOM 2381 C C . GLY A 1 300 ? 19.965 29.518 -2.628 1.000 15.394 296 GLY AAA C 1
ATOM 2382 O O . GLY A 1 300 ? 19.776 30.598 -3.169 1.000 19.000 296 GLY AAA O 1
ATOM 2383 N N . GLY A 1 301 ? 21.144 29.135 -2.159 1.000 14.322 297 GLY AAA N 1
ATOM 2384 C CA . GLY A 1 301 ? 22.348 29.974 -2.266 1.000 13.722 297 GLY AAA CA 1
ATOM 2385 C C . GLY A 1 301 ? 23.243 29.602 -3.435 1.000 14.103 297 GLY AAA C 1
ATOM 2386 O O . GLY A 1 301 ? 22.970 28.611 -4.118 1.000 16.587 297 GLY AAA O 1
ATOM 2387 N N . ASP A 1 302 ? 24.280 30.418 -3.641 1.000 14.278 298 ASP AAA N 1
ATOM 2388 C CA . ASP A 1 302 ? 25.332 30.224 -4.668 1.000 13.820 298 ASP AAA CA 1
ATOM 2389 C C . ASP A 1 302 ? 26.608 29.881 -3.929 1.000 11.921 298 ASP AAA C 1
ATOM 2390 O O . ASP A 1 302 ? 27.324 30.759 -3.457 1.000 13.098 298 ASP AAA O 1
ATOM 2395 N N . PRO A 1 303 ? 26.944 28.587 -3.796 1.000 12.390 299 PRO AAA N 1
ATOM 2396 C CA . PRO A 1 303 ? 28.107 28.240 -3.000 1.000 12.552 299 PRO AAA CA 1
ATOM 2397 C C . PRO A 1 303 ? 29.436 28.781 -3.552 1.000 12.599 299 PRO AAA C 1
ATOM 2398 O O . PRO A 1 303 ? 30.306 29.074 -2.777 1.000 13.426 299 PRO AAA O 1
ATOM 2402 N N . ALA A 1 304 ? 29.585 28.921 -4.861 1.000 13.683 300 ALA AAA N 1
ATOM 2403 C CA . ALA A 1 304 ? 30.841 29.442 -5.429 1.000 15.405 300 ALA AAA CA 1
ATOM 2404 C C . ALA A 1 304 ? 31.076 30.871 -4.921 1.000 15.084 300 ALA AAA C 1
ATOM 2405 O O . ALA A 1 304 ? 32.222 31.224 -4.524 1.000 15.837 300 ALA AAA O 1
ATOM 2407 N N . ALA A 1 305 ? 30.032 31.692 -4.937 1.000 14.210 301 ALA AAA N 1
ATOM 2408 C CA . ALA A 1 305 ? 30.117 33.107 -4.512 1.000 13.891 301 ALA AAA CA 1
ATOM 2409 C C . ALA A 1 305 ? 30.344 33.167 -3.003 1.000 13.244 301 ALA AAA C 1
ATOM 2410 O O . ALA A 1 305 ? 31.186 33.945 -2.515 1.000 13.753 301 ALA AAA O 1
ATOM 2412 N N . VAL A 1 306 ? 29.608 32.344 -2.258 1.000 12.377 302 VAL AAA N 1
ATOM 2413 C CA . VAL A 1 306 ? 29.756 32.341 -0.782 1.000 11.311 302 VAL AAA CA 1
ATOM 2414 C C . VAL A 1 306 ? 31.194 31.961 -0.423 1.000 11.188 302 VAL AAA C 1
ATOM 2415 O O . VAL A 1 306 ? 31.820 32.604 0.452 1.000 11.138 302 VAL AAA O 1
ATOM 2419 N N . GLU A 1 307 ? 31.719 30.920 -1.072 1.000 11.269 303 GLU AAA N 1
ATOM 2420 C CA . GLU A 1 307 ? 33.090 30.434 -0.811 1.000 12.343 303 GLU AAA CA 1
ATOM 2421 C C . GLU A 1 307 ? 34.136 31.484 -1.212 1.000 12.513 303 GLU AAA C 1
ATOM 2422 O O . GLU A 1 307 ? 35.085 31.698 -0.456 1.000 13.105 303 GLU AAA O 1
ATOM 2428 N N . SER A 1 308 ? 33.988 32.127 -2.361 1.000 13.821 304 SER AAA N 1
ATOM 2429 C CA A SER A 1 308 ? 34.932 33.184 -2.807 0.250 14.236 304 SER AAA CA 1
ATOM 2430 C CA B SER A 1 308 ? 34.944 33.181 -2.796 0.250 14.058 304 SER AAA CA 1
ATOM 2431 C CA C SER A 1 308 ? 34.981 33.151 -2.773 0.500 14.784 304 SER AAA CA 1
ATOM 2432 C C . SER A 1 308 ? 34.960 34.306 -1.755 1.000 12.917 304 SER AAA C 1
ATOM 2433 O O . SER A 1 308 ? 36.037 34.805 -1.420 1.000 12.757 304 SER AAA O 1
ATOM 2440 N N . ASP A 1 309 ? 33.792 34.685 -1.253 1.000 11.769 305 ASP AAA N 1
ATOM 2441 C CA . ASP A 1 309 ? 33.715 35.757 -0.239 1.000 11.889 305 ASP AAA CA 1
ATOM 2442 C C . ASP A 1 309 ? 34.476 35.334 1.017 1.000 10.571 305 ASP AAA C 1
ATOM 2443 O O . ASP A 1 309 ? 35.202 36.154 1.600 1.000 11.204 305 ASP AAA O 1
ATOM 2448 N N . LEU A 1 310 ? 34.336 34.084 1.439 1.000 10.171 306 LEU AAA N 1
ATOM 2449 C CA . LEU A 1 310 ? 35.069 33.628 2.643 1.000 10.205 306 LEU AAA CA 1
ATOM 2450 C C . LEU A 1 310 ? 36.577 33.620 2.354 1.000 10.009 306 LEU AAA C 1
ATOM 2451 O O . LEU A 1 310 ? 37.362 34.080 3.201 1.000 9.995 306 LEU AAA O 1
ATOM 2456 N N . GLN A 1 311 ? 36.979 33.110 1.199 1.000 10.871 307 GLN AAA N 1
ATOM 2457 C CA . GLN A 1 311 ? 38.428 33.082 0.871 1.000 11.591 307 GLN AAA CA 1
ATOM 2458 C C . GLN A 1 311 ? 39.000 34.505 0.871 1.000 11.372 307 GLN AAA C 1
ATOM 2459 O O . GLN A 1 311 ? 40.126 34.714 1.349 1.000 12.360 307 GLN AAA O 1
ATOM 2465 N N . ASN A 1 312 ? 38.266 35.477 0.337 1.000 11.793 308 ASN AAA N 1
ATOM 2466 C CA . ASN A 1 312 ? 38.746 36.879 0.332 1.000 12.283 308 ASN AAA CA 1
ATOM 2467 C C . ASN A 1 312 ? 38.924 37.368 1.776 1.000 11.248 308 ASN AAA C 1
ATOM 2468 O O . ASN A 1 312 ? 39.898 38.072 2.045 1.000 12.055 308 ASN AAA O 1
ATOM 2473 N N . ALA A 1 313 ? 37.991 37.041 2.663 1.000 11.356 309 ALA AAA N 1
ATOM 2474 C CA . ALA A 1 313 ? 38.072 37.463 4.070 1.000 10.841 309 ALA AAA CA 1
ATOM 2475 C C . ALA A 1 313 ? 39.283 36.795 4.743 1.000 9.990 309 ALA AAA C 1
ATOM 2476 O O . ALA A 1 313 ? 40.012 37.454 5.489 1.000 11.413 309 ALA AAA O 1
ATOM 2478 N N . LEU A 1 314 ? 39.506 35.515 4.487 1.000 10.407 310 LEU AAA N 1
ATOM 2479 C CA . LEU A 1 314 ? 40.676 34.812 5.064 1.000 10.282 310 LEU AAA CA 1
ATOM 2480 C C . LEU A 1 314 ? 41.955 35.511 4.620 1.000 11.037 310 LEU AAA C 1
ATOM 2481 O O . LEU A 1 314 ? 42.875 35.708 5.435 1.000 12.560 310 LEU AAA O 1
ATOM 2486 N N . LYS A 1 315 ? 42.035 35.861 3.343 1.000 11.551 311 LYS AAA N 1
ATOM 2487 C CA . LYS A 1 315 ? 43.248 36.526 2.826 1.000 12.377 311 LYS AAA CA 1
ATOM 2488 C C . LYS A 1 315 ? 43.418 37.906 3.452 1.000 13.207 311 LYS AAA C 1
ATOM 2489 O O . LYS A 1 315 ? 44.546 38.307 3.791 1.000 14.511 311 LYS AAA O 1
ATOM 2495 N N . LYS A 1 316 ? 42.339 38.657 3.555 1.000 12.070 312 LYS AAA N 1
ATOM 2496 C CA . LYS A 1 316 ? 42.383 40.013 4.134 1.000 14.080 312 LYS AAA CA 1
ATOM 2497 C C . LYS A 1 316 ? 42.998 39.949 5.543 1.000 13.893 312 LYS AAA C 1
ATOM 2498 O O . LYS A 1 316 ? 43.848 40.785 5.864 1.000 16.211 312 LYS AAA O 1
ATOM 2504 N N . TYR A 1 317 ? 42.563 39.000 6.362 1.000 12.375 313 TYR AAA N 1
ATOM 2505 C CA . TYR A 1 317 ? 42.947 38.942 7.786 1.000 13.397 313 TYR AAA CA 1
ATOM 2506 C C . TYR A 1 317 ? 44.140 38.014 8.017 1.000 12.885 313 TYR AAA C 1
ATOM 2507 O O . TYR A 1 317 ? 44.534 37.816 9.166 1.000 14.174 313 TYR AAA O 1
ATOM 2516 N N . ASP A 1 318 ? 44.686 37.412 6.973 1.000 12.984 314 ASP AAA N 1
ATOM 2517 C CA . ASP A 1 318 ? 45.755 36.397 7.120 1.000 13.108 314 ASP AAA CA 1
ATOM 2518 C C . ASP A 1 318 ? 45.321 35.317 8.109 1.000 12.744 314 ASP AAA C 1
ATOM 2519 O O . ASP A 1 318 ? 46.073 34.937 9.022 1.000 15.659 314 ASP AAA O 1
ATOM 2524 N N . ALA A 1 319 ? 44.116 34.817 7.911 1.000 11.496 315 ALA AAA N 1
ATOM 2525 C CA . ALA A 1 319 ? 43.464 33.890 8.856 1.000 11.409 315 ALA AAA CA 1
ATOM 2526 C C . ALA A 1 319 ? 43.415 32.450 8.363 1.000 11.491 315 ALA AAA C 1
ATOM 2527 O O . ALA A 1 319 ? 43.013 31.570 9.122 1.000 12.323 315 ALA AAA O 1
ATOM 2529 N N . GLY A 1 320 ? 43.761 32.229 7.109 1.000 11.755 316 GLY AAA N 1
ATOM 2530 C CA . GLY A 1 320 ? 43.617 30.920 6.476 1.000 12.674 316 GLY AAA CA 1
ATOM 2531 C C . GLY A 1 320 ? 44.831 30.039 6.683 1.000 12.192 316 GLY AAA C 1
ATOM 2532 O O . GLY A 1 320 ? 45.974 30.517 6.659 1.000 15.160 316 GLY AAA O 1
ATOM 2533 N N . LEU A 1 321 ? 44.589 28.759 6.847 1.000 12.222 317 LEU AAA N 1
ATOM 2534 C CA . LEU A 1 321 ? 45.680 27.771 6.933 1.000 15.283 317 LEU AAA CA 1
ATOM 2535 C C . LEU A 1 321 ? 46.201 27.509 5.514 1.000 19.207 317 LEU AAA C 1
ATOM 2536 O O . LEU A 1 321 ? 47.403 27.351 5.308 1.000 28.156 317 LEU AAA O 1
#

Nearest PDB structures (foldseek):
  7nqg-assembly1_AAA  TM=1.003E+00  e=2.708E-66  Rhodopseudomonas palustris CGA009
  4nap-assembly1_A  TM=9.381E-01  e=2.929E-25  Oleidesulfovibrio alaskensis G20
  2pfz-assembly1_A  TM=9.010E-01  e=2.523E-19  Bordetella pertussis Tohama I
  3fxb-assembly2_B  TM=8.732E-01  e=2.028E-17  Ruegeria pomeroyi DSS-3
  2vpn-assembly1_A  TM=8.599E-01  e=2.695E-16  Halomonas elongata

Sequence (316 aa):
DKTVNWKVSLWVPPAHPLVPATKAWAEDIQKASGGSIRMTVFPPSEQQLGKAFDHYDMARDGIADVTYVNPGYQPGRFPIVSAGQLPFVFKDGKKGTLALNEWYHKYAPTEMKDTKLCFAFIHDDPGALHGKKKKVLLPSDLSGLKVRPAQSTIGEMVKLFGGTNVQASAPESRDALEERGVADEITFPWGSVFLFGIDKVVKYHMDVPLYTTVFTYNIGLKAYNALSDAQKKIIDDHCCTPEWASKVTDPWTDFEANGRRVKMKALQDHEVYPLTDAQLAEWKKATKPLRDSWAEQVKKSGGDPAAVESSSDLQNALKKYDAGL

B-factor: mean 12.74, std 7.77, range [5.34, 60.76]

Radius of gyration: 19.25 Å; Cα contacts (8 Å, |Δi|>4): 654; chains: 1; bounding box: 43×54×40 Å